Protein AF-A0ABD0MHQ6-F1 (afdb_monomer_lite)

Radius of gyration: 24.15 Å; chains: 1; bounding box: 60×39×74 Å

pLDDT: mean 78.8, std 11.36, range [31.27, 90.31]

Sequence (309 aa):
MSQVTADLHESSQATADLHDSSQATADLHDSSQATADLHEPSQVTADLHESIKPQLIFMSQVTADLHEPSQVTADLHDQVTADLYEPSQATADLHDSSQVTADLHEPSQVTADLHDSSQATADLHESSQATADLHDSSQVTADLHEPSQVTADLHDSSQVTADLHESIKSADLHDSGKVTADLHEPSQDTADLHDSSQVTADLHEPSQATADLHEPSQATADLHDSSQVTADLYEPSQATADLHDSSQVTADLYEPSQATADLHESSQATADLHEPSQVTADLHDSSQTTADLHDSSQVTADLHESSHS

Structure (mmCIF, N/CA/C/O backbone):
data_AF-A0ABD0MHQ6-F1
#
_entry.id   AF-A0ABD0MHQ6-F1
#
loop_
_atom_site.group_PDB
_atom_site.id
_atom_site.type_symbol
_atom_site.label_atom_id
_atom_site.label_alt_id
_atom_site.label_comp_id
_atom_site.label_asym_id
_atom_site.label_entity_id
_atom_site.label_seq_id
_atom_site.pdbx_PDB_ins_code
_atom_site.Cartn_x
_atom_site.Cartn_y
_atom_site.Cartn_z
_atom_site.occupancy
_atom_site.B_iso_or_equiv
_atom_site.auth_seq_id
_atom_site.auth_comp_id
_atom_site.auth_asym_id
_atom_site.auth_atom_id
_atom_site.pdbx_PDB_model_num
ATOM 1 N N . MET A 1 1 ? 10.934 7.411 -40.800 1.00 53.78 1 MET A N 1
ATOM 2 C CA . MET A 1 1 ? 11.249 6.407 -39.776 1.00 53.78 1 MET A CA 1
ATOM 3 C C . MET A 1 1 ? 12.685 5.992 -40.006 1.00 53.78 1 MET A C 1
ATOM 5 O O . MET A 1 1 ? 12.967 5.325 -40.996 1.00 53.78 1 MET A O 1
ATOM 9 N N . SER A 1 2 ? 13.589 6.556 -39.210 1.00 66.38 2 SER A N 1
ATOM 10 C CA . SER A 1 2 ? 14.965 6.080 -39.064 1.00 66.38 2 SER A CA 1
ATOM 11 C C . SER A 1 2 ? 14.936 4.930 -38.058 1.00 66.38 2 SER A C 1
ATOM 13 O O . SER A 1 2 ? 14.347 5.069 -36.987 1.00 66.38 2 SER A O 1
ATOM 15 N N . GLN A 1 3 ? 15.508 3.791 -38.432 1.00 69.56 3 GLN A N 1
ATOM 16 C CA . GLN A 1 3 ? 15.721 2.653 -37.544 1.00 69.56 3 GLN A CA 1
ATOM 17 C C . GLN A 1 3 ? 17.228 2.471 -37.419 1.00 69.56 3 GLN A C 1
ATOM 19 O O . GLN A 1 3 ? 17.923 2.483 -38.443 1.00 69.56 3 GLN A O 1
ATOM 24 N N . VAL A 1 4 ? 17.723 2.329 -36.194 1.00 66.69 4 VAL A N 1
ATOM 25 C CA . VAL A 1 4 ? 19.134 2.036 -35.941 1.00 66.69 4 VAL A CA 1
ATOM 26 C C . VAL A 1 4 ? 19.239 0.774 -35.099 1.00 66.69 4 VAL A C 1
ATOM 28 O O . VAL A 1 4 ? 18.489 0.582 -34.148 1.00 66.69 4 VAL A O 1
ATOM 31 N N . THR A 1 5 ? 20.159 -0.100 -35.493 1.00 66.56 5 THR A N 1
ATOM 32 C CA . THR A 1 5 ? 20.451 -1.351 -34.799 1.00 66.56 5 THR A CA 1
ATOM 33 C C . THR A 1 5 ? 21.938 -1.372 -34.485 1.00 66.56 5 THR A C 1
ATOM 35 O O . THR A 1 5 ? 22.754 -1.189 -35.394 1.00 66.56 5 THR A O 1
ATOM 38 N N . ALA A 1 6 ? 22.275 -1.566 -33.215 1.00 69.12 6 ALA A N 1
ATOM 39 C CA . ALA A 1 6 ? 23.625 -1.853 -32.759 1.00 69.12 6 ALA A CA 1
ATOM 40 C C . ALA A 1 6 ? 23.672 -3.316 -32.306 1.00 69.12 6 ALA A C 1
ATOM 42 O O . ALA A 1 6 ? 22.887 -3.714 -31.457 1.00 69.12 6 ALA A O 1
ATOM 43 N N . ASP A 1 7 ? 24.570 -4.087 -32.907 1.00 67.38 7 ASP A N 1
ATOM 44 C CA . ASP A 1 7 ? 24.872 -5.475 -32.551 1.00 67.38 7 ASP A CA 1
ATOM 45 C C . ASP A 1 7 ? 26.388 -5.515 -32.315 1.00 67.38 7 ASP A C 1
ATOM 47 O O . ASP A 1 7 ? 27.175 -5.314 -33.255 1.00 67.38 7 ASP A O 1
ATOM 51 N N . LEU A 1 8 ? 26.798 -5.602 -31.046 1.00 63.06 8 LEU A N 1
ATOM 52 C CA . LEU A 1 8 ? 28.208 -5.622 -30.650 1.00 63.06 8 LEU A CA 1
ATOM 53 C C . LEU A 1 8 ? 28.482 -6.862 -29.796 1.00 63.06 8 LEU A C 1
ATOM 55 O O . LEU A 1 8 ? 27.963 -7.007 -28.696 1.00 63.06 8 LEU A O 1
ATOM 59 N N . HIS A 1 9 ? 29.384 -7.704 -30.294 1.00 65.62 9 HIS A N 1
ATOM 60 C CA . HIS A 1 9 ? 29.780 -8.969 -29.680 1.00 65.62 9 HIS A CA 1
ATOM 61 C C . HIS A 1 9 ? 31.279 -8.938 -29.328 1.00 65.62 9 HIS A C 1
ATOM 63 O O . HIS A 1 9 ? 32.090 -8.491 -30.148 1.00 65.62 9 HIS A O 1
ATOM 69 N N . GLU A 1 10 ? 31.669 -9.433 -28.145 1.00 57.22 10 GLU A N 1
ATOM 70 C CA . GLU A 1 10 ? 33.075 -9.641 -27.726 1.00 57.22 10 GLU A CA 1
ATOM 71 C C . GLU A 1 10 ? 33.971 -8.371 -27.735 1.00 57.22 10 GLU A C 1
ATOM 73 O O . GLU A 1 10 ? 35.181 -8.434 -27.988 1.00 57.22 10 GLU A O 1
ATOM 78 N N . SER A 1 11 ? 33.422 -7.181 -27.468 1.00 56.97 11 SER A N 1
ATOM 79 C CA . SER A 1 11 ? 34.245 -5.967 -27.333 1.00 56.97 11 SER A CA 1
ATOM 80 C C . SER A 1 11 ? 34.670 -5.748 -25.884 1.00 56.97 11 SER A C 1
ATOM 82 O O . SER A 1 11 ? 33.839 -5.762 -24.989 1.00 56.97 11 SER A O 1
ATOM 84 N N . SER A 1 12 ? 35.938 -5.431 -25.610 1.00 52.25 12 SER A N 1
ATOM 85 C CA . SER A 1 12 ? 36.359 -5.063 -24.244 1.00 52.25 12 SER A CA 1
ATOM 86 C C . SER A 1 12 ? 35.715 -3.760 -23.743 1.00 52.25 12 SER A C 1
ATOM 88 O O . SER A 1 12 ? 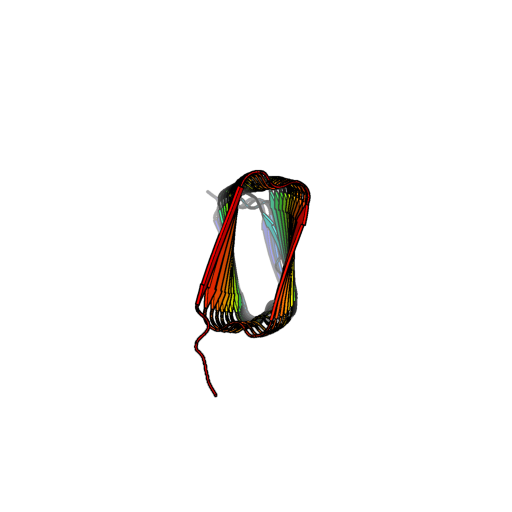35.610 -3.549 -22.538 1.00 52.25 12 SER A O 1
ATOM 90 N N . GLN A 1 13 ? 35.328 -2.875 -24.671 1.00 57.09 13 GLN A N 1
ATOM 91 C CA . GLN A 1 13 ? 34.574 -1.647 -24.412 1.00 57.09 13 GLN A CA 1
ATOM 92 C C . GLN A 1 13 ? 33.615 -1.390 -25.580 1.00 57.09 13 GLN A C 1
ATOM 94 O O . GLN A 1 13 ? 34.068 -1.238 -26.719 1.00 57.09 13 GLN A O 1
ATOM 99 N N . ALA A 1 14 ? 32.312 -1.357 -25.326 1.00 56.16 14 ALA A N 1
ATOM 100 C CA . ALA A 1 14 ? 31.294 -1.091 -26.341 1.00 56.16 14 ALA A CA 1
ATOM 101 C C . ALA A 1 14 ? 30.504 0.169 -25.974 1.00 56.16 14 ALA A C 1
ATOM 103 O O . ALA A 1 14 ? 29.912 0.250 -24.905 1.00 56.16 14 ALA A O 1
ATOM 104 N N . THR A 1 15 ? 30.486 1.158 -26.864 1.00 57.28 15 THR A N 1
ATOM 105 C CA . THR A 1 15 ? 29.626 2.336 -26.712 1.00 57.28 15 THR A CA 1
ATOM 106 C C . THR A 1 15 ? 28.659 2.371 -27.882 1.00 57.28 15 THR A C 1
ATOM 108 O O . THR A 1 15 ? 29.094 2.397 -29.037 1.00 57.28 15 THR A O 1
ATOM 111 N N . ALA A 1 16 ? 27.365 2.330 -27.581 1.00 62.66 16 ALA A N 1
ATOM 112 C CA . ALA A 1 16 ? 26.296 2.486 -28.555 1.00 62.66 16 ALA A CA 1
ATOM 113 C C . ALA A 1 16 ? 25.564 3.801 -28.263 1.00 62.66 16 ALA A C 1
ATOM 115 O O . ALA A 1 16 ? 24.734 3.853 -27.362 1.00 62.66 16 ALA A O 1
ATOM 116 N N . ASP A 1 17 ? 25.884 4.843 -29.033 1.00 63.59 17 ASP A N 1
ATOM 117 C CA . ASP A 1 17 ? 25.192 6.135 -28.970 1.00 63.59 17 ASP A CA 1
ATOM 118 C C . ASP A 1 17 ? 24.133 6.168 -30.080 1.00 63.59 17 ASP A C 1
ATOM 120 O O . ASP A 1 17 ? 24.464 6.329 -31.265 1.00 63.59 17 ASP A O 1
ATOM 124 N N . LEU A 1 18 ? 22.858 5.979 -29.729 1.00 63.62 18 LEU A N 1
ATOM 125 C CA . LEU A 1 18 ? 21.751 5.990 -30.693 1.00 63.62 18 LEU A CA 1
ATOM 126 C C . LEU A 1 18 ? 20.907 7.259 -30.512 1.00 63.62 18 LEU A C 1
ATOM 128 O O . LEU A 1 18 ? 19.885 7.255 -29.834 1.00 63.62 18 LEU A O 1
ATOM 132 N N . HIS A 1 19 ? 21.330 8.347 -31.159 1.00 64.12 19 HIS A N 1
ATOM 133 C CA . HIS A 1 19 ? 20.595 9.619 -31.188 1.00 64.12 19 HIS A CA 1
ATOM 134 C C . HIS A 1 19 ? 19.553 9.682 -32.327 1.00 64.12 19 HIS A C 1
ATOM 136 O O . HIS A 1 19 ? 19.751 9.107 -33.406 1.00 64.12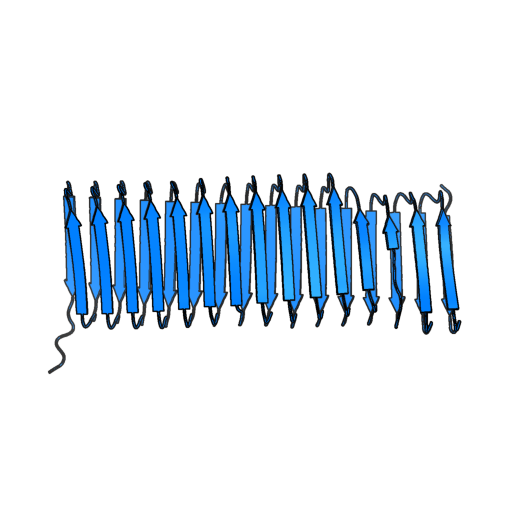 19 HIS A O 1
ATOM 142 N N . ASP A 1 20 ? 18.467 10.437 -32.113 1.00 60.81 20 ASP A N 1
ATOM 143 C CA . ASP A 1 20 ? 17.502 10.916 -33.126 1.00 60.81 20 ASP A CA 1
ATOM 144 C C . ASP A 1 20 ? 16.840 9.822 -34.001 1.00 60.81 20 ASP A C 1
ATOM 146 O O . ASP A 1 20 ? 16.458 10.039 -35.163 1.00 60.81 20 ASP A O 1
ATOM 150 N N . SER A 1 21 ? 16.716 8.605 -33.472 1.00 61.47 21 SER A N 1
ATOM 151 C CA . SER A 1 21 ? 16.189 7.453 -34.208 1.00 61.47 21 SER A CA 1
ATOM 152 C C . SER A 1 21 ? 14.778 7.118 -33.755 1.00 61.47 21 SER A C 1
ATOM 154 O O . SER A 1 21 ? 14.558 6.843 -32.590 1.00 61.47 21 SER A O 1
ATOM 156 N N . SER A 1 22 ? 13.805 7.075 -34.672 1.00 62.91 22 SER A N 1
ATOM 157 C CA . SER A 1 22 ? 12.418 6.747 -34.288 1.00 62.91 22 SER A CA 1
ATOM 158 C C . SER A 1 22 ? 12.272 5.356 -33.655 1.00 62.91 22 SER A C 1
ATOM 160 O O . SER A 1 22 ? 11.339 5.138 -32.892 1.00 62.91 22 SER A O 1
ATOM 162 N N . GLN A 1 23 ? 13.177 4.427 -33.979 1.00 67.12 23 GLN A N 1
ATOM 163 C CA . GLN A 1 23 ? 13.284 3.110 -33.352 1.00 67.12 23 GLN A CA 1
ATOM 164 C C . GLN A 1 23 ? 14.764 2.753 -33.186 1.00 67.12 23 GLN A C 1
ATOM 166 O O . GLN A 1 23 ? 15.537 2.895 -34.144 1.00 67.12 23 GLN A O 1
ATOM 171 N N . ALA A 1 24 ? 15.141 2.272 -32.004 1.00 66.75 24 ALA A N 1
ATOM 172 C CA . ALA A 1 24 ? 16.488 1.800 -31.704 1.00 66.75 24 ALA A CA 1
ATOM 173 C C . ALA A 1 24 ? 16.451 0.380 -31.114 1.00 66.75 24 ALA A C 1
ATOM 175 O O . ALA A 1 24 ? 15.636 0.075 -30.248 1.00 66.75 24 ALA A O 1
ATOM 176 N N . THR A 1 25 ? 17.332 -0.491 -31.603 1.00 65.62 25 THR A N 1
ATOM 177 C CA . THR A 1 25 ? 17.546 -1.832 -31.041 1.00 65.62 25 THR A CA 1
ATOM 178 C C . THR A 1 25 ? 19.020 -1.988 -30.707 1.00 65.62 25 THR A C 1
ATOM 180 O O . THR A 1 25 ? 19.864 -1.751 -31.577 1.00 65.62 25 THR A O 1
ATOM 183 N N . ALA A 1 26 ? 19.325 -2.360 -29.469 1.00 69.31 26 ALA A N 1
ATOM 184 C CA . ALA A 1 26 ? 20.685 -2.624 -29.017 1.00 69.31 26 ALA A CA 1
ATOM 185 C C . ALA A 1 26 ? 20.773 -4.057 -28.486 1.00 69.31 26 ALA A C 1
ATOM 187 O O . ALA A 1 26 ? 20.015 -4.424 -27.596 1.00 69.31 26 ALA A O 1
ATOM 188 N N . ASP A 1 27 ? 21.687 -4.830 -29.058 1.00 68.31 27 ASP A N 1
ATOM 189 C CA . ASP A 1 27 ? 22.042 -6.182 -28.634 1.00 68.31 27 ASP A CA 1
ATOM 190 C C . ASP A 1 27 ? 23.545 -6.164 -28.305 1.00 68.31 27 ASP A C 1
ATOM 192 O O . ASP A 1 27 ? 24.383 -5.928 -29.190 1.00 68.31 27 ASP A O 1
ATOM 196 N N . LEU A 1 28 ? 23.881 -6.251 -27.013 1.00 64.25 28 LEU A N 1
ATOM 197 C CA . LEU A 1 28 ? 25.259 -6.175 -26.514 1.00 64.25 28 LEU A CA 1
ATOM 198 C C . LEU A 1 28 ? 25.572 -7.410 -25.659 1.00 64.25 28 LEU A C 1
ATOM 200 O O . LEU A 1 28 ? 25.076 -7.532 -24.541 1.00 64.25 28 LEU A O 1
ATOM 204 N N . HIS A 1 29 ? 26.475 -8.264 -26.149 1.00 64.06 29 HIS A N 1
ATOM 205 C CA . HIS A 1 29 ? 26.924 -9.477 -25.456 1.00 64.06 29 HIS A CA 1
ATOM 206 C C . HIS A 1 29 ? 28.439 -9.465 -25.172 1.00 64.06 29 HIS A C 1
ATOM 208 O O . HIS A 1 29 ? 29.247 -9.022 -26.000 1.00 64.06 29 HIS A O 1
ATOM 214 N N . ASP A 1 30 ? 28.829 -10.016 -24.016 1.00 56.78 30 ASP A N 1
ATOM 215 C CA . ASP A 1 30 ? 30.215 -10.287 -23.596 1.00 56.78 30 ASP A CA 1
ATOM 216 C C . ASP A 1 30 ? 31.134 -9.045 -23.593 1.00 56.78 30 ASP A C 1
ATOM 218 O O . ASP A 1 30 ? 32.269 -9.078 -24.095 1.00 56.78 30 ASP A O 1
ATOM 222 N N . SER A 1 31 ? 30.660 -7.913 -23.054 1.00 55.97 31 SER A N 1
ATOM 223 C CA . SER A 1 31 ? 31.427 -6.663 -23.028 1.00 55.97 31 SER A CA 1
ATOM 224 C C . SER A 1 31 ? 31.750 -6.194 -21.610 1.00 55.97 31 SER A C 1
ATOM 226 O O . SER A 1 31 ? 30.898 -5.705 -20.886 1.00 55.97 31 SER A O 1
ATOM 228 N N . SER A 1 32 ? 33.033 -6.250 -21.225 1.00 46.97 32 SER A N 1
ATOM 229 C CA . SER A 1 32 ? 33.463 -5.964 -19.843 1.00 46.97 32 SER A CA 1
ATOM 230 C C . SER A 1 32 ? 33.160 -4.547 -19.332 1.00 46.97 32 SER A C 1
ATOM 232 O O . SER A 1 32 ? 33.214 -4.322 -18.125 1.00 46.97 32 SER A O 1
ATOM 234 N N . GLN A 1 33 ? 32.910 -3.591 -20.237 1.00 51.91 33 GLN A N 1
ATOM 235 C CA . GLN A 1 33 ? 32.368 -2.261 -19.949 1.00 51.91 33 GLN A CA 1
ATOM 236 C C . GLN A 1 33 ? 31.613 -1.750 -21.176 1.00 51.91 33 GLN A C 1
ATOM 238 O O . GLN A 1 33 ? 32.241 -1.245 -22.113 1.00 51.91 33 GLN A O 1
ATOM 243 N N . ALA A 1 34 ? 30.286 -1.848 -21.167 1.00 50.91 34 ALA A N 1
ATOM 244 C CA . ALA A 1 34 ? 29.463 -1.232 -22.197 1.00 50.91 34 ALA A CA 1
ATOM 245 C C . ALA A 1 34 ? 28.585 -0.100 -21.653 1.00 50.91 34 ALA A C 1
ATOM 247 O O . ALA A 1 34 ? 28.053 -0.175 -20.544 1.00 50.91 34 ALA A O 1
ATOM 248 N N . THR A 1 35 ? 28.459 0.963 -22.444 1.00 53.25 35 THR A N 1
ATOM 249 C CA . THR A 1 35 ? 27.554 2.090 -22.200 1.00 53.25 35 THR A CA 1
ATOM 250 C C . THR A 1 35 ? 26.658 2.241 -23.421 1.00 53.25 35 THR A C 1
ATOM 252 O O . THR A 1 35 ? 27.153 2.470 -24.527 1.00 53.25 35 THR A O 1
ATOM 255 N N . ALA A 1 36 ? 25.353 2.103 -23.234 1.00 58.12 36 ALA A N 1
ATOM 256 C CA . ALA A 1 36 ? 24.374 2.493 -24.238 1.00 58.12 36 ALA A CA 1
ATOM 257 C C . ALA A 1 36 ? 23.795 3.841 -23.802 1.00 58.12 36 ALA A C 1
ATOM 259 O O . ALA A 1 36 ? 23.241 3.919 -22.706 1.00 58.12 36 ALA A O 1
ATOM 260 N N . ASP A 1 37 ? 23.988 4.873 -24.625 1.00 58.44 37 ASP A N 1
ATOM 261 C CA . ASP A 1 37 ? 23.348 6.181 -24.466 1.00 58.44 37 ASP A CA 1
ATOM 262 C C . ASP A 1 37 ? 22.276 6.299 -25.554 1.00 58.44 37 ASP A C 1
ATOM 264 O O . ASP A 1 37 ? 22.554 6.340 -26.762 1.00 58.44 37 ASP A O 1
ATOM 268 N N . LEU A 1 38 ? 21.024 6.238 -25.116 1.00 58.94 38 LEU A N 1
ATOM 269 C CA . LEU A 1 38 ? 19.853 6.246 -25.978 1.00 58.94 38 LEU A CA 1
ATOM 270 C C . LEU A 1 38 ? 19.061 7.516 -25.673 1.00 58.94 38 LEU A C 1
ATOM 272 O O . LEU A 1 38 ? 18.425 7.606 -24.628 1.00 58.94 38 LEU A O 1
ATOM 276 N N . HIS A 1 39 ? 19.101 8.486 -26.592 1.00 57.59 39 HIS A N 1
ATOM 277 C CA . HIS A 1 39 ? 18.523 9.819 -26.390 1.00 57.59 39 HIS A CA 1
ATOM 278 C C . HIS A 1 39 ? 17.464 10.141 -27.456 1.00 57.59 39 HIS A C 1
ATOM 280 O O . HIS A 1 39 ? 17.765 10.169 -28.656 1.00 57.59 39 HIS A O 1
ATOM 286 N N . GLU A 1 40 ? 16.230 10.405 -27.010 1.00 56.47 40 GLU A N 1
ATOM 287 C CA . GLU A 1 40 ? 15.033 10.699 -27.825 1.00 56.47 40 GLU A CA 1
ATOM 288 C C . GLU A 1 40 ? 14.542 9.630 -28.849 1.00 56.47 40 GLU A C 1
ATOM 290 O O . GLU A 1 40 ? 13.898 9.991 -29.845 1.00 56.47 40 GLU A O 1
ATOM 295 N N . PRO A 1 41 ? 14.756 8.307 -28.687 1.00 57.12 41 PRO A N 1
ATOM 296 C CA . PRO A 1 41 ? 14.032 7.340 -29.503 1.00 57.12 41 PRO A CA 1
ATOM 297 C C . PRO A 1 41 ? 12.566 7.201 -29.074 1.00 57.12 41 PRO A C 1
ATOM 299 O O . PRO A 1 41 ? 12.232 7.177 -27.891 1.00 57.12 41 PRO A O 1
ATOM 302 N N . SER A 1 42 ? 11.668 7.057 -30.054 1.00 56.81 42 SER A N 1
ATOM 303 C CA . SER A 1 42 ? 10.238 6.842 -29.776 1.00 56.81 42 SER A CA 1
ATOM 304 C C . SER A 1 42 ? 9.941 5.431 -29.251 1.00 56.81 42 SER A C 1
ATOM 306 O O . SER A 1 42 ? 8.932 5.225 -28.589 1.00 56.81 42 SER A O 1
ATOM 308 N N . GLN A 1 43 ? 10.789 4.451 -29.586 1.00 59.19 43 GLN A N 1
ATOM 309 C CA . GLN A 1 43 ? 10.714 3.069 -29.104 1.00 59.19 43 GLN A CA 1
ATOM 310 C C . GLN A 1 43 ? 12.117 2.468 -29.008 1.00 59.19 43 GLN A C 1
ATOM 312 O O . GLN A 1 43 ? 12.890 2.567 -29.973 1.00 59.19 43 GLN A O 1
ATOM 317 N N . VAL A 1 44 ? 12.414 1.791 -27.898 1.00 65.19 44 VAL A N 1
ATOM 318 C CA . VAL A 1 44 ? 13.642 1.006 -27.728 1.00 65.19 44 VAL A CA 1
ATOM 319 C C . VAL A 1 44 ? 13.370 -0.401 -27.244 1.00 65.19 44 VAL A C 1
ATOM 321 O O . VAL A 1 44 ? 12.577 -0.619 -26.334 1.00 65.19 44 VAL A O 1
ATOM 324 N N . THR A 1 45 ? 14.114 -1.332 -27.835 1.00 58.50 45 THR A N 1
ATOM 325 C CA . THR A 1 45 ? 14.305 -2.680 -27.305 1.00 58.50 45 THR A CA 1
ATOM 326 C C . THR A 1 45 ? 15.794 -2.904 -27.067 1.00 58.50 45 THR A C 1
ATOM 328 O O . THR A 1 45 ? 16.588 -2.732 -27.999 1.00 58.50 45 THR A O 1
ATOM 331 N N . ALA A 1 46 ? 16.173 -3.247 -25.841 1.00 66.38 46 ALA A N 1
ATOM 332 C CA . ALA A 1 46 ? 17.554 -3.537 -25.473 1.00 66.38 46 ALA A CA 1
ATOM 333 C C . ALA A 1 46 ? 17.653 -4.932 -24.843 1.00 66.38 46 ALA A C 1
ATOM 335 O O . ALA A 1 46 ? 16.895 -5.230 -23.928 1.00 66.38 46 ALA A O 1
ATOM 336 N N . ASP A 1 47 ? 18.576 -5.748 -25.343 1.00 63.53 47 ASP A N 1
ATOM 337 C CA . ASP A 1 47 ? 18.976 -7.035 -24.760 1.00 63.53 47 ASP A CA 1
ATOM 338 C C . ASP A 1 47 ? 20.474 -6.921 -24.444 1.00 63.53 47 ASP A C 1
ATOM 340 O O . ASP A 1 47 ? 21.298 -6.765 -25.354 1.00 63.53 47 ASP A O 1
ATOM 344 N N . LEU A 1 48 ? 20.821 -6.809 -23.158 1.00 64.81 48 LEU A N 1
ATOM 345 C CA . LEU A 1 48 ? 22.174 -6.450 -22.715 1.00 64.81 48 LEU A CA 1
ATOM 346 C C . LEU A 1 48 ? 22.683 -7.460 -21.677 1.00 64.81 48 LEU A C 1
ATOM 348 O O . LEU A 1 48 ? 22.070 -7.650 -20.628 1.00 64.81 48 LEU A O 1
ATOM 352 N N . HIS A 1 49 ? 23.859 -8.038 -21.929 1.00 63.25 49 HIS A N 1
ATOM 353 C CA . HIS A 1 49 ? 24.442 -9.097 -21.102 1.00 63.25 49 HIS A CA 1
ATOM 354 C C . HIS A 1 49 ? 25.815 -8.697 -20.526 1.00 63.25 49 HIS A C 1
ATOM 356 O O . HIS A 1 49 ? 26.712 -8.302 -21.272 1.00 63.25 49 HIS A O 1
ATOM 362 N N . GLU A 1 50 ? 25.978 -8.880 -19.209 1.00 60.78 50 GLU A N 1
ATOM 363 C CA . GLU A 1 50 ? 27.217 -8.799 -18.411 1.00 60.78 50 GLU A CA 1
ATOM 364 C C . GLU A 1 50 ? 27.901 -7.409 -18.319 1.00 60.78 50 GLU A C 1
ATOM 366 O O . GLU A 1 50 ? 28.438 -6.873 -19.285 1.00 60.78 50 GLU A O 1
ATOM 371 N N . SER A 1 51 ? 27.992 -6.839 -17.102 1.00 54.75 51 SER A N 1
ATOM 372 C CA . SER A 1 51 ? 28.820 -5.650 -16.764 1.00 54.75 51 SER A CA 1
ATOM 373 C C . SER A 1 51 ? 28.541 -4.366 -17.571 1.00 54.75 51 SER A C 1
ATOM 375 O O . SER A 1 51 ? 29.425 -3.527 -17.795 1.00 54.75 51 SER A O 1
ATOM 377 N N . ILE A 1 52 ? 27.281 -4.160 -17.953 1.00 61.44 52 ILE A N 1
ATOM 378 C CA . ILE A 1 52 ? 26.824 -2.981 -18.702 1.00 61.44 52 ILE A CA 1
ATOM 379 C C . ILE A 1 52 ? 26.282 -1.915 -17.734 1.00 61.44 52 ILE A C 1
ATOM 381 O O . ILE A 1 52 ? 25.807 -2.225 -16.636 1.00 61.44 52 ILE A O 1
ATOM 385 N N . LYS A 1 53 ? 26.422 -0.638 -18.114 1.00 64.50 53 LYS A N 1
ATOM 386 C CA . LYS A 1 53 ? 25.804 0.517 -17.443 1.00 64.50 53 LYS A CA 1
ATOM 387 C C . LYS A 1 53 ? 24.880 1.254 -18.412 1.00 64.50 53 LYS A C 1
ATOM 389 O O . LYS A 1 53 ? 25.315 2.251 -18.999 1.00 64.50 53 LYS A O 1
ATOM 394 N N . PRO A 1 54 ? 23.665 0.745 -18.670 1.00 62.78 54 PRO A N 1
ATOM 395 C CA . PRO A 1 54 ? 22.739 1.438 -19.553 1.00 62.78 54 PRO A CA 1
ATOM 396 C C . PRO A 1 54 ? 22.280 2.763 -18.927 1.00 62.78 54 PRO A C 1
ATOM 398 O O . PRO A 1 54 ? 21.960 2.817 -17.737 1.00 62.78 54 PRO A O 1
ATOM 401 N N . GLN A 1 55 ? 22.258 3.820 -19.745 1.00 63.06 55 GLN A N 1
ATOM 402 C CA . GLN A 1 55 ? 21.580 5.078 -19.438 1.00 63.06 55 GLN A CA 1
ATOM 403 C C . GLN A 1 55 ? 20.480 5.301 -20.474 1.00 63.06 55 GLN A C 1
ATOM 405 O O . GLN A 1 55 ? 20.740 5.425 -21.671 1.00 63.06 55 GLN A O 1
ATOM 410 N N . LEU A 1 56 ? 19.241 5.303 -19.996 1.00 66.44 56 LEU A N 1
ATOM 411 C CA . LEU A 1 56 ? 18.034 5.386 -20.811 1.00 66.44 56 LEU A CA 1
ATOM 412 C C . LEU A 1 56 ? 17.371 6.734 -20.516 1.00 66.44 56 LEU A C 1
ATOM 414 O O . LEU A 1 56 ? 16.874 6.901 -19.411 1.00 66.44 56 LEU A O 1
ATOM 418 N N . ILE A 1 57 ? 17.435 7.709 -21.433 1.00 59.72 57 ILE A N 1
ATOM 419 C CA . ILE A 1 57 ? 17.049 9.106 -21.145 1.00 59.72 57 ILE A CA 1
ATOM 420 C C . ILE A 1 57 ? 16.042 9.627 -22.186 1.00 59.72 57 ILE A C 1
ATOM 422 O O . ILE A 1 57 ? 16.268 9.513 -23.395 1.00 59.72 57 ILE A O 1
ATOM 426 N N . PHE A 1 58 ? 14.955 10.261 -21.727 1.00 55.59 58 PHE A N 1
ATOM 427 C CA . PHE A 1 58 ? 13.922 10.902 -22.561 1.00 55.59 58 PHE A CA 1
ATOM 428 C C . PHE A 1 58 ? 13.308 9.958 -23.605 1.00 55.59 58 PHE A C 1
ATOM 430 O O . PHE A 1 58 ? 13.230 10.264 -24.800 1.00 55.59 58 PHE A O 1
ATOM 437 N N . MET A 1 59 ? 12.882 8.780 -23.159 1.00 62.84 59 MET A N 1
ATOM 438 C CA . MET A 1 59 ? 12.316 7.743 -24.022 1.00 62.84 59 MET A CA 1
ATOM 439 C C . MET A 1 59 ? 10.820 7.622 -23.751 1.00 62.84 59 MET A C 1
ATOM 441 O O . MET A 1 59 ? 10.407 7.727 -22.605 1.00 62.84 59 MET A O 1
ATOM 445 N N . SER A 1 60 ? 10.020 7.410 -24.800 1.00 62.25 60 SER A N 1
ATOM 446 C CA . SER A 1 60 ? 8.554 7.262 -24.675 1.00 62.25 60 SER A CA 1
ATOM 447 C C . SER A 1 60 ? 8.108 5.805 -24.538 1.00 62.25 60 SER A C 1
ATOM 449 O O . SER A 1 60 ? 7.063 5.517 -23.970 1.00 62.25 60 SER A O 1
ATOM 451 N N . GLN A 1 61 ? 8.866 4.855 -25.087 1.00 66.88 61 GLN A N 1
ATOM 452 C CA . GLN A 1 61 ? 8.585 3.429 -24.918 1.00 66.88 61 GLN A CA 1
ATOM 453 C C . GLN A 1 61 ? 9.888 2.648 -24.795 1.00 66.88 61 GLN A C 1
ATOM 455 O O . GLN A 1 61 ? 10.708 2.667 -25.721 1.00 66.88 61 GLN A O 1
ATOM 460 N N . VAL A 1 62 ? 10.065 1.943 -23.679 1.00 71.38 62 VAL A N 1
ATOM 461 C CA . VAL A 1 62 ? 11.252 1.123 -23.406 1.00 71.38 62 VAL A CA 1
ATOM 462 C C . VAL A 1 62 ? 10.849 -0.296 -23.049 1.00 71.38 62 VAL A C 1
ATOM 464 O O . VAL A 1 62 ? 10.012 -0.511 -22.179 1.00 71.38 62 VAL A O 1
ATOM 467 N N . THR A 1 63 ? 11.486 -1.260 -23.709 1.00 72.00 63 THR A N 1
ATOM 468 C CA . THR A 1 63 ? 11.521 -2.660 -23.287 1.00 72.00 63 THR A CA 1
ATOM 469 C C . THR A 1 63 ? 12.978 -3.080 -23.138 1.00 72.00 63 THR A C 1
ATOM 471 O O . THR A 1 63 ? 13.738 -2.984 -24.105 1.00 72.00 63 THR A O 1
ATOM 474 N N . ALA A 1 64 ? 13.381 -3.510 -21.949 1.00 74.56 64 ALA A N 1
ATOM 475 C CA . ALA A 1 64 ? 14.751 -3.931 -21.676 1.00 74.56 64 ALA A CA 1
ATOM 476 C C . ALA A 1 64 ? 14.777 -5.304 -20.999 1.00 74.56 64 ALA A C 1
ATOM 478 O O . ALA A 1 64 ? 14.020 -5.520 -20.063 1.00 74.56 64 ALA A O 1
ATOM 479 N N . ASP A 1 65 ? 15.655 -6.186 -21.467 1.00 73.50 65 ASP A N 1
ATOM 480 C CA . ASP A 1 65 ? 16.022 -7.446 -20.811 1.00 73.50 65 ASP A CA 1
ATOM 481 C C . ASP A 1 65 ? 17.527 -7.374 -20.511 1.00 73.50 65 ASP A C 1
ATOM 483 O O . ASP A 1 65 ? 18.343 -7.177 -21.420 1.00 73.50 65 ASP A O 1
ATOM 487 N N . LEU A 1 66 ? 17.889 -7.374 -19.226 1.00 73.50 66 LEU A N 1
ATOM 488 C CA . LEU A 1 66 ? 19.246 -7.084 -18.763 1.00 73.50 66 LEU A CA 1
ATOM 489 C C . LEU A 1 66 ? 19.746 -8.180 -17.817 1.00 73.50 66 LEU A C 1
ATOM 491 O O . LEU A 1 66 ? 19.220 -8.341 -16.718 1.00 73.50 66 LEU A O 1
ATOM 495 N N . HIS A 1 67 ? 20.840 -8.852 -18.180 1.00 74.25 67 HIS A N 1
ATOM 496 C CA . HIS A 1 67 ? 21.456 -9.892 -17.349 1.00 74.25 67 HIS A CA 1
ATOM 497 C C . HIS A 1 67 ? 22.771 -9.409 -16.716 1.00 74.25 67 HIS A C 1
ATOM 499 O O . HIS A 1 67 ? 23.718 -9.036 -17.416 1.00 74.25 67 HIS A O 1
ATOM 505 N N . GLU A 1 68 ? 22.841 -9.439 -15.385 1.00 75.62 68 GLU A N 1
ATOM 506 C CA . GLU A 1 68 ? 23.947 -8.966 -14.539 1.00 75.62 68 GLU A CA 1
ATOM 507 C C . GLU A 1 68 ? 24.430 -7.526 -14.854 1.00 75.62 68 GLU A C 1
ATOM 509 O O . GLU A 1 68 ? 25.640 -7.281 -15.027 1.00 75.62 68 GLU A O 1
ATOM 514 N N . PRO A 1 69 ? 23.538 -6.517 -14.968 1.00 73.12 69 PRO A N 1
ATOM 515 C CA . PRO A 1 69 ? 23.983 -5.147 -15.159 1.00 73.12 69 PRO A CA 1
ATOM 516 C C . PRO A 1 69 ? 24.583 -4.597 -13.857 1.00 73.12 69 PRO A C 1
ATOM 518 O O . PRO A 1 69 ? 24.056 -4.751 -12.755 1.00 73.12 69 PRO A O 1
ATOM 521 N N . SER A 1 70 ? 25.699 -3.879 -13.979 1.00 71.88 70 SER A N 1
ATOM 522 C CA . SER A 1 70 ? 26.349 -3.310 -12.792 1.00 71.88 70 SER A CA 1
ATOM 523 C C . SER A 1 70 ? 25.550 -2.151 -12.193 1.00 71.88 70 SER A C 1
ATOM 525 O O . SER A 1 70 ? 25.501 -2.001 -10.978 1.00 71.88 70 SER A O 1
ATOM 527 N N . GLN A 1 71 ? 24.956 -1.304 -13.038 1.00 75.31 71 GLN A N 1
ATOM 528 C CA . GLN A 1 71 ? 24.103 -0.182 -12.643 1.00 75.31 71 GLN A CA 1
ATOM 529 C C . GLN A 1 71 ? 23.146 0.132 -13.789 1.00 75.31 71 GLN A C 1
ATOM 531 O O . GLN A 1 71 ? 23.613 0.359 -14.904 1.00 75.31 71 GLN A O 1
ATOM 536 N N . VAL A 1 72 ? 21.848 0.201 -13.516 1.00 75.75 72 VAL A N 1
ATOM 537 C CA . VAL A 1 72 ? 20.825 0.645 -14.470 1.00 75.75 72 VAL A CA 1
ATOM 538 C C . VAL A 1 72 ? 20.272 1.979 -13.990 1.00 75.75 72 VAL A C 1
ATOM 540 O O . VAL A 1 72 ? 19.882 2.103 -12.831 1.00 75.75 72 VAL A O 1
ATOM 543 N N . THR A 1 73 ? 20.268 2.986 -14.863 1.00 72.62 73 THR A N 1
ATOM 544 C CA . THR A 1 73 ? 19.620 4.273 -14.586 1.00 72.62 73 THR A CA 1
ATOM 545 C C . THR A 1 73 ? 18.735 4.650 -15.756 1.00 72.62 73 THR A C 1
ATOM 547 O O . THR A 1 73 ? 19.198 4.682 -16.901 1.00 72.62 73 THR A O 1
ATOM 550 N N . ALA A 1 74 ? 17.476 4.944 -15.459 1.00 72.00 74 ALA A N 1
ATOM 551 C CA . ALA A 1 74 ? 16.504 5.313 -16.464 1.00 72.00 74 ALA A CA 1
ATOM 552 C C . ALA A 1 74 ? 15.720 6.566 -16.055 1.00 72.00 74 ALA A C 1
ATOM 554 O O . ALA A 1 74 ? 15.273 6.658 -14.919 1.00 72.00 74 ALA A O 1
ATOM 555 N N . ASP A 1 75 ? 15.592 7.497 -16.997 1.00 71.44 75 ASP A N 1
ATOM 556 C CA . ASP A 1 75 ? 14.760 8.703 -16.959 1.00 71.44 75 ASP A CA 1
ATOM 557 C C . ASP A 1 75 ? 13.787 8.612 -18.144 1.00 71.44 75 ASP A C 1
ATOM 559 O O . ASP A 1 75 ? 14.184 8.716 -19.318 1.00 71.44 75 ASP A O 1
ATOM 563 N N . LEU A 1 76 ? 12.535 8.269 -17.842 1.00 68.38 76 LEU A N 1
ATOM 564 C CA . LEU A 1 76 ? 11.582 7.737 -18.815 1.00 68.38 76 LEU A CA 1
ATOM 565 C C . LEU A 1 76 ? 10.234 8.466 -18.769 1.00 68.38 76 LEU A C 1
ATOM 567 O O . LEU A 1 76 ? 9.769 8.912 -17.723 1.00 68.38 76 LEU A O 1
ATOM 571 N N . HIS A 1 77 ? 9.581 8.524 -19.931 1.00 69.25 77 HIS A N 1
ATOM 572 C CA . HIS A 1 77 ? 8.227 9.041 -20.105 1.00 69.25 77 HIS A CA 1
ATOM 573 C C . HIS A 1 77 ? 7.326 7.970 -20.744 1.00 69.25 77 HIS A C 1
ATOM 575 O O . HIS A 1 77 ? 7.799 7.087 -21.459 1.00 69.25 77 HIS A O 1
ATOM 581 N N . ASP A 1 78 ? 6.010 8.081 -20.548 1.00 76.31 78 ASP A N 1
ATOM 582 C CA . ASP A 1 78 ? 4.967 7.257 -21.180 1.00 76.31 78 ASP A CA 1
ATOM 583 C C . ASP A 1 78 ? 4.929 5.751 -20.805 1.00 76.31 78 ASP A C 1
ATOM 585 O O . ASP A 1 78 ? 4.003 5.351 -20.094 1.00 76.31 78 ASP A O 1
ATOM 589 N N . GLN A 1 79 ? 5.788 4.871 -21.347 1.00 76.50 79 GLN A N 1
ATOM 590 C CA . GLN A 1 79 ? 5.683 3.409 -21.131 1.00 76.50 79 GLN A CA 1
ATOM 591 C C . GLN A 1 79 ? 7.018 2.688 -20.949 1.00 76.50 79 GLN A C 1
ATOM 593 O O . GLN A 1 79 ? 7.923 2.799 -21.779 1.00 76.50 79 GLN A O 1
ATOM 598 N N . VAL A 1 80 ? 7.100 1.851 -19.914 1.00 78.56 80 VAL A N 1
ATOM 599 C CA . VAL A 1 80 ? 8.329 1.139 -19.549 1.00 78.56 80 VAL A CA 1
ATOM 600 C C . VAL A 1 80 ? 8.030 -0.300 -19.152 1.00 78.56 80 VAL A C 1
ATOM 602 O O . VAL A 1 80 ? 7.139 -0.563 -18.349 1.00 78.56 80 VAL A O 1
ATOM 605 N N . THR A 1 81 ? 8.805 -1.229 -19.703 1.00 80.88 81 THR A N 1
ATOM 606 C CA . THR A 1 81 ? 8.873 -2.626 -19.273 1.00 80.88 81 THR A CA 1
ATOM 607 C C . THR A 1 81 ? 10.338 -3.020 -19.150 1.00 80.88 81 THR A C 1
ATOM 609 O O . THR A 1 81 ? 11.099 -2.836 -20.102 1.00 80.88 81 THR A O 1
ATOM 612 N N . ALA A 1 82 ? 10.752 -3.524 -17.996 1.00 81.88 82 ALA A N 1
ATOM 613 C CA . ALA A 1 82 ? 12.136 -3.916 -17.782 1.00 81.88 82 ALA A CA 1
ATOM 614 C C . ALA A 1 82 ? 12.228 -5.209 -16.971 1.00 81.88 82 ALA A C 1
ATOM 616 O O . ALA A 1 82 ? 11.694 -5.265 -15.869 1.00 81.88 82 ALA A O 1
ATOM 617 N N . ASP A 1 83 ? 12.962 -6.182 -17.502 1.00 81.44 83 ASP A N 1
ATOM 618 C CA . ASP A 1 83 ? 13.281 -7.441 -16.838 1.00 81.44 83 ASP A CA 1
ATOM 619 C C . ASP A 1 83 ? 14.791 -7.427 -16.534 1.00 81.44 83 ASP A C 1
ATOM 621 O O . ASP A 1 83 ? 15.619 -7.267 -17.437 1.00 81.44 83 ASP A O 1
ATOM 625 N N . LEU A 1 84 ? 15.171 -7.480 -15.254 1.00 81.38 84 LEU A N 1
ATOM 626 C CA . LEU A 1 84 ? 16.567 -7.405 -14.812 1.00 81.38 84 LEU A CA 1
ATOM 627 C C . LEU A 1 84 ? 16.927 -8.616 -13.948 1.00 81.38 84 LEU A C 1
ATOM 629 O O . LEU A 1 84 ? 16.323 -8.851 -12.905 1.00 81.38 84 LEU A O 1
ATOM 633 N N . TYR A 1 85 ? 17.997 -9.313 -14.316 1.00 82.00 85 TYR A N 1
ATOM 634 C CA . TYR A 1 85 ? 18.542 -10.433 -13.552 1.00 82.00 85 TYR A CA 1
ATOM 635 C C . TYR A 1 85 ? 19.874 -10.047 -12.889 1.00 82.00 85 TYR A C 1
ATOM 637 O O . TYR A 1 85 ? 20.785 -9.566 -13.561 1.00 82.00 85 TYR A O 1
ATOM 645 N N . GLU A 1 86 ? 19.982 -10.227 -11.572 1.00 83.06 86 GLU A N 1
ATOM 646 C CA . GLU A 1 86 ? 21.143 -9.909 -10.722 1.00 83.06 86 GLU A CA 1
ATOM 647 C C . GLU A 1 86 ? 21.726 -8.479 -10.900 1.00 83.06 86 GLU A C 1
ATOM 649 O O . GLU A 1 86 ? 22.951 -8.302 -10.993 1.00 83.06 86 GLU A O 1
ATOM 654 N N . PRO A 1 87 ? 20.916 -7.398 -10.960 1.00 80.69 87 PRO A N 1
ATOM 655 C CA . PRO A 1 87 ? 21.473 -6.057 -11.063 1.00 80.69 87 PRO A CA 1
ATOM 656 C C . PRO A 1 87 ? 22.099 -5.633 -9.723 1.00 80.69 87 PRO A C 1
ATOM 658 O O . PRO A 1 87 ? 21.491 -5.739 -8.655 1.00 80.69 87 PRO A O 1
ATOM 661 N N . SER A 1 88 ? 23.306 -5.057 -9.741 1.00 81.31 88 SER A N 1
ATOM 662 C CA . SER A 1 88 ? 23.863 -4.536 -8.478 1.00 81.31 88 SER A CA 1
ATOM 663 C C . SER A 1 88 ? 23.104 -3.293 -7.998 1.00 81.31 88 SER A C 1
ATOM 665 O O . SER A 1 88 ? 22.927 -3.109 -6.798 1.00 81.31 88 SER A O 1
ATOM 667 N N . GLN A 1 89 ? 22.662 -2.428 -8.915 1.00 81.94 89 GLN A N 1
ATOM 668 C CA . GLN A 1 89 ? 21.803 -1.278 -8.611 1.00 81.94 89 GLN A CA 1
ATOM 669 C C . GLN A 1 89 ? 20.852 -0.994 -9.776 1.00 81.94 89 GLN A C 1
ATOM 671 O O . GLN A 1 89 ? 21.301 -0.911 -10.922 1.00 81.94 89 GLN A O 1
ATOM 676 N N . ALA A 1 90 ? 19.575 -0.773 -9.474 1.00 84.31 90 ALA A N 1
ATOM 677 C CA . ALA A 1 90 ? 18.571 -0.309 -10.425 1.00 84.31 90 ALA A CA 1
ATOM 678 C C . ALA A 1 90 ? 17.916 0.977 -9.903 1.00 84.31 90 ALA A C 1
ATOM 680 O O . ALA A 1 90 ? 17.392 1.007 -8.790 1.00 84.31 90 ALA A O 1
ATOM 681 N N . THR A 1 91 ? 17.975 2.047 -10.694 1.00 83.12 91 THR A N 1
ATOM 682 C CA . THR A 1 91 ? 17.328 3.325 -10.384 1.00 83.12 91 THR A CA 1
ATOM 683 C C . THR A 1 91 ? 16.466 3.769 -11.552 1.00 83.12 91 THR A C 1
ATOM 685 O O . THR A 1 91 ? 16.950 3.821 -12.686 1.00 83.12 91 THR A O 1
ATOM 688 N N . ALA A 1 92 ? 15.216 4.114 -11.273 1.00 81.94 92 ALA A N 1
ATOM 689 C CA . ALA A 1 92 ? 14.301 4.643 -12.269 1.00 81.94 92 ALA A CA 1
ATOM 690 C C . ALA A 1 92 ? 13.633 5.921 -11.756 1.00 81.94 92 ALA A C 1
ATOM 692 O O . ALA A 1 92 ? 13.166 5.958 -10.621 1.00 81.94 92 ALA A O 1
ATOM 693 N N . ASP A 1 93 ? 13.621 6.942 -12.602 1.00 81.19 93 ASP A N 1
ATOM 694 C CA . ASP A 1 93 ? 12.913 8.206 -12.420 1.00 81.19 93 ASP A CA 1
ATOM 695 C C . ASP A 1 93 ? 11.916 8.324 -13.582 1.00 81.19 93 ASP A C 1
ATOM 697 O O . ASP A 1 93 ? 12.302 8.247 -14.756 1.00 81.19 93 ASP A O 1
ATOM 701 N N . LEU A 1 94 ? 10.621 8.361 -13.272 1.00 79.25 94 LEU A N 1
ATOM 702 C CA . LEU A 1 94 ? 9.555 8.296 -14.266 1.00 79.25 94 LEU A CA 1
ATOM 703 C C . LEU A 1 94 ? 8.562 9.437 -14.077 1.00 79.25 94 LEU A C 1
ATOM 705 O O . LEU A 1 94 ? 7.890 9.541 -13.052 1.00 79.25 94 LEU A O 1
ATOM 709 N N . HIS A 1 95 ? 8.386 10.226 -15.135 1.00 80.25 95 HIS A N 1
ATOM 710 C CA . HIS A 1 95 ? 7.466 11.361 -15.159 1.00 80.25 95 HIS A CA 1
ATOM 711 C C . HIS A 1 95 ? 6.394 11.187 -16.235 1.00 80.25 95 HIS A C 1
ATOM 713 O O . HIS A 1 95 ? 6.707 10.824 -17.374 1.00 80.25 95 HIS A O 1
ATOM 719 N N . ASP A 1 96 ? 5.139 11.507 -15.903 1.00 82.19 96 ASP A N 1
ATOM 720 C CA . ASP A 1 96 ? 3.998 11.460 -16.832 1.00 82.19 96 ASP A CA 1
ATOM 721 C C . ASP A 1 96 ? 3.835 10.072 -17.491 1.00 82.19 96 ASP A C 1
ATOM 723 O O . ASP A 1 96 ? 3.554 9.939 -18.687 1.00 82.19 96 ASP A O 1
ATOM 727 N N . SER A 1 97 ? 4.072 9.002 -16.727 1.00 79.50 97 SER A N 1
ATOM 728 C CA . SER A 1 97 ? 4.064 7.639 -17.258 1.00 79.50 97 SER A CA 1
ATOM 729 C C . SER A 1 97 ? 2.660 7.037 -17.267 1.00 79.50 97 SER A C 1
ATOM 731 O O . SER A 1 97 ? 1.943 6.980 -16.272 1.00 79.50 97 SER A O 1
ATOM 733 N N . SER A 1 98 ? 2.246 6.514 -18.415 1.00 83.56 98 SER A N 1
ATOM 734 C CA . SER A 1 98 ? 0.988 5.780 -18.542 1.00 83.56 98 SER A CA 1
ATOM 735 C C . SER A 1 98 ? 1.064 4.377 -17.936 1.00 83.56 98 SER A C 1
ATOM 737 O O . SER A 1 98 ? 0.093 3.940 -17.322 1.00 83.56 98 SER A O 1
ATOM 739 N N . GLN A 1 99 ? 2.177 3.656 -18.115 1.00 83.12 99 GLN A N 1
ATOM 740 C CA . GLN A 1 99 ? 2.346 2.286 -17.617 1.00 83.12 99 GLN A CA 1
ATOM 741 C C . GLN A 1 99 ? 3.821 1.963 -17.365 1.00 83.12 99 GLN A C 1
ATOM 743 O O . GLN A 1 99 ? 4.650 2.113 -18.263 1.00 83.12 99 GLN A O 1
ATOM 748 N N . VAL A 1 100 ? 4.123 1.462 -16.172 1.00 83.19 100 VAL A N 1
ATOM 749 C CA . VAL A 1 100 ? 5.464 1.050 -15.747 1.00 83.19 100 VAL A CA 1
ATOM 750 C C . VAL A 1 100 ? 5.378 -0.372 -15.210 1.00 83.19 100 VAL A C 1
ATOM 752 O O . VAL A 1 100 ? 4.559 -0.652 -14.336 1.00 83.19 100 VAL A O 1
ATOM 755 N N . THR A 1 101 ? 6.202 -1.273 -15.735 1.00 84.88 101 THR A N 1
ATOM 756 C CA . THR A 1 101 ? 6.336 -2.647 -15.241 1.00 84.88 101 THR A CA 1
ATOM 757 C C . THR A 1 101 ? 7.809 -2.988 -15.103 1.00 84.88 101 THR A C 1
ATOM 759 O O . THR A 1 101 ? 8.578 -2.763 -16.040 1.00 84.88 101 THR A O 1
ATOM 762 N N . ALA A 1 102 ? 8.203 -3.518 -13.953 1.00 85.44 102 ALA A N 1
ATOM 763 C CA . ALA A 1 102 ? 9.565 -3.968 -13.724 1.00 85.44 102 ALA A CA 1
ATOM 764 C C . ALA A 1 102 ? 9.571 -5.328 -13.015 1.00 85.44 102 ALA A C 1
ATOM 766 O O . ALA A 1 102 ? 8.904 -5.470 -11.996 1.00 85.44 102 ALA A O 1
ATOM 767 N N . ASP A 1 103 ? 10.326 -6.285 -13.546 1.00 87.81 103 ASP A N 1
ATOM 768 C CA . ASP A 1 103 ? 10.612 -7.583 -12.925 1.00 87.81 103 ASP A CA 1
ATOM 769 C C . ASP A 1 103 ? 12.113 -7.635 -12.604 1.00 87.81 103 ASP A C 1
ATOM 771 O O . ASP A 1 103 ? 12.959 -7.462 -13.488 1.00 87.81 103 ASP A O 1
ATOM 775 N N . LEU A 1 104 ? 12.462 -7.765 -11.324 1.00 86.62 104 LEU A N 1
ATOM 776 C CA . LEU A 1 104 ? 13.848 -7.776 -10.868 1.00 86.62 104 LEU A CA 1
ATOM 777 C C . LEU A 1 104 ? 14.137 -9.012 -10.013 1.00 86.62 104 LEU A C 1
ATOM 779 O O . LEU A 1 104 ? 13.579 -9.185 -8.929 1.00 86.62 104 LEU A O 1
ATOM 783 N N . HIS A 1 105 ? 15.114 -9.807 -10.445 1.00 88.19 105 HIS A N 1
ATOM 784 C CA . HIS A 1 105 ? 15.582 -10.994 -9.733 1.00 88.19 105 HIS A CA 1
ATOM 785 C C . HIS A 1 105 ? 16.953 -10.755 -9.090 1.00 88.19 105 HIS A C 1
ATOM 787 O O . HIS A 1 105 ? 17.895 -10.348 -9.768 1.00 88.19 105 HIS A O 1
ATOM 793 N N . GLU A 1 106 ? 17.075 -11.008 -7.787 1.00 87.50 106 GLU A N 1
ATOM 794 C CA . GLU A 1 106 ? 18.291 -10.844 -6.973 1.00 87.50 106 GLU A CA 1
ATOM 795 C C . GLU A 1 106 ? 18.977 -9.452 -7.050 1.00 87.50 106 GLU A C 1
ATOM 797 O O . GLU A 1 106 ? 20.212 -9.358 -7.103 1.00 87.50 106 GLU A O 1
ATOM 802 N N . PRO A 1 107 ? 18.249 -8.314 -7.052 1.00 86.12 107 PRO A N 1
ATOM 803 C CA . PRO A 1 107 ? 18.902 -7.016 -7.055 1.00 86.12 107 PRO A CA 1
ATOM 804 C C . PRO A 1 107 ? 19.497 -6.688 -5.682 1.00 86.12 107 PRO A C 1
ATOM 806 O O . PRO A 1 107 ? 18.860 -6.845 -4.637 1.00 86.12 107 PRO A O 1
ATOM 809 N N . SER A 1 108 ? 20.701 -6.108 -5.652 1.00 85.56 108 SER A N 1
ATOM 810 C CA . SER A 1 108 ? 21.231 -5.632 -4.364 1.00 85.56 108 SER A CA 1
ATOM 811 C C . SER A 1 108 ? 20.494 -4.379 -3.875 1.00 85.56 108 SER A C 1
ATOM 813 O O . SER A 1 108 ? 20.214 -4.264 -2.685 1.00 85.56 108 SER A O 1
ATOM 815 N N . GLN A 1 109 ? 20.186 -3.424 -4.760 1.00 86.56 109 GLN A N 1
ATOM 816 C CA . GLN A 1 109 ? 19.459 -2.198 -4.405 1.00 86.56 109 GLN A CA 1
ATOM 817 C C . GLN A 1 109 ? 18.551 -1.729 -5.545 1.00 86.56 109 GLN A C 1
ATOM 819 O O . GLN A 1 109 ? 19.006 -1.610 -6.687 1.00 86.56 109 GLN A O 1
ATOM 824 N N . VAL A 1 110 ? 17.305 -1.395 -5.209 1.00 86.94 110 VAL A N 1
ATOM 825 C CA . VAL A 1 110 ? 16.308 -0.833 -6.131 1.00 86.94 110 VAL A CA 1
ATOM 826 C C . VAL A 1 110 ? 15.799 0.501 -5.593 1.00 86.94 110 VAL A C 1
ATOM 828 O O . VAL A 1 110 ? 15.476 0.621 -4.411 1.00 86.94 110 VAL A O 1
ATOM 831 N N . THR A 1 111 ? 15.738 1.514 -6.455 1.00 87.00 111 THR A N 1
ATOM 832 C CA . THR A 1 111 ? 15.147 2.820 -6.140 1.00 87.00 111 THR A CA 1
ATOM 833 C C . THR A 1 111 ? 14.268 3.280 -7.292 1.00 87.00 111 THR A C 1
ATOM 835 O O . THR A 1 111 ? 14.735 3.331 -8.429 1.00 87.00 111 THR A O 1
ATOM 838 N N . ALA A 1 112 ? 13.019 3.624 -7.005 1.00 86.00 112 ALA A N 1
ATOM 839 C CA . ALA A 1 112 ? 12.080 4.133 -7.995 1.00 86.00 112 ALA A CA 1
ATOM 840 C C . ALA A 1 112 ? 11.449 5.443 -7.507 1.00 86.00 112 ALA A C 1
ATOM 842 O O . ALA A 1 112 ? 10.994 5.502 -6.368 1.00 86.00 112 ALA A O 1
ATOM 843 N N . ASP A 1 113 ? 11.441 6.464 -8.360 1.00 86.56 113 ASP A N 1
ATOM 844 C CA . ASP A 1 113 ? 10.718 7.727 -8.172 1.00 86.56 113 ASP A CA 1
ATOM 845 C C . ASP A 1 113 ? 9.709 7.859 -9.322 1.00 86.56 113 ASP A C 1
ATOM 847 O O . ASP A 1 113 ? 10.089 7.805 -10.498 1.00 86.56 113 ASP A O 1
ATOM 851 N N . LEU A 1 114 ? 8.415 7.887 -8.999 1.00 83.56 114 LEU A N 1
ATOM 852 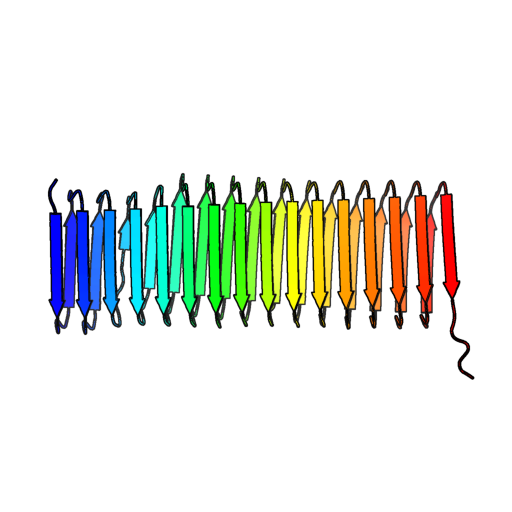C CA . LEU A 1 114 ? 7.330 7.938 -9.976 1.00 83.56 114 LEU A CA 1
ATOM 853 C C . LEU A 1 114 ? 6.435 9.145 -9.704 1.00 83.56 114 LEU A C 1
ATOM 855 O O . LEU A 1 114 ? 5.757 9.209 -8.683 1.00 83.56 114 LEU A O 1
ATOM 859 N N . HIS A 1 115 ? 6.321 10.036 -10.685 1.00 86.19 115 HIS A N 1
ATOM 860 C CA . HIS A 1 115 ? 5.452 11.208 -10.621 1.00 86.19 115 HIS A CA 1
ATOM 861 C C . HIS A 1 115 ? 4.438 11.201 -11.771 1.00 86.19 115 HIS A C 1
ATOM 863 O O . HIS A 1 115 ? 4.800 10.973 -12.931 1.00 86.19 115 HIS A O 1
ATOM 869 N N . ASP A 1 116 ? 3.168 11.485 -11.470 1.00 85.50 116 ASP A N 1
ATOM 870 C CA . ASP A 1 116 ? 2.061 11.502 -12.442 1.00 85.50 116 ASP A CA 1
ATOM 871 C C . ASP A 1 116 ? 1.921 10.171 -13.210 1.00 85.50 116 ASP A C 1
ATOM 873 O O . ASP A 1 116 ? 1.829 10.129 -14.443 1.00 85.50 116 ASP A O 1
ATOM 877 N N . SER A 1 117 ? 1.927 9.049 -12.483 1.00 83.19 117 SER A N 1
ATOM 878 C CA . SER A 1 117 ? 1.867 7.713 -13.085 1.00 83.19 117 SER A CA 1
ATOM 879 C C . SER A 1 117 ? 0.456 7.120 -13.081 1.00 83.19 117 SER A C 1
ATOM 881 O O . SER A 1 117 ? -0.220 7.020 -12.059 1.00 83.19 117 SER A O 1
ATOM 883 N N . SER A 1 118 ? -0.028 6.651 -14.234 1.00 86.88 118 SER A N 1
ATOM 884 C CA . SER A 1 118 ? -1.347 5.999 -14.287 1.00 86.88 118 SER A CA 1
ATOM 885 C C . SER A 1 118 ? -1.313 4.574 -13.722 1.00 86.88 118 SER A C 1
ATOM 887 O O . SER A 1 118 ? -2.240 4.177 -13.018 1.00 86.88 118 SER A O 1
ATOM 889 N N . GLN A 1 119 ? -0.277 3.789 -14.026 1.00 86.12 119 GLN A N 1
ATOM 890 C CA . GLN A 1 119 ? -0.127 2.421 -13.522 1.00 86.12 119 GLN A CA 1
ATOM 891 C C . GLN A 1 119 ? 1.347 2.083 -13.299 1.00 86.12 119 GLN A C 1
ATOM 893 O O . GLN A 1 119 ? 2.151 2.238 -14.220 1.00 86.12 119 GLN A O 1
ATOM 898 N N . ALA A 1 120 ? 1.668 1.572 -12.114 1.00 85.94 120 ALA A N 1
ATOM 899 C CA . ALA A 1 120 ? 2.987 1.070 -11.753 1.00 85.94 120 ALA A CA 1
ATOM 900 C C . ALA A 1 120 ? 2.877 -0.349 -11.182 1.00 85.94 120 ALA A C 1
ATOM 902 O O . ALA A 1 120 ? 2.068 -0.602 -10.287 1.00 85.94 120 ALA A O 1
ATOM 903 N N . THR A 1 121 ? 3.681 -1.269 -11.708 1.00 87.31 121 THR A N 1
ATOM 904 C CA . THR A 1 121 ? 3.783 -2.653 -11.236 1.00 87.31 121 THR A CA 1
ATOM 905 C C . THR A 1 121 ? 5.248 -3.028 -11.065 1.00 87.31 121 THR A C 1
ATOM 907 O O . THR A 1 121 ? 6.046 -2.789 -11.973 1.00 87.31 121 THR A O 1
ATOM 910 N N . ALA A 1 122 ? 5.599 -3.599 -9.918 1.00 87.25 122 ALA A N 1
ATOM 911 C CA . ALA A 1 122 ? 6.949 -4.068 -9.639 1.00 87.25 122 ALA A CA 1
ATOM 912 C C . ALA A 1 122 ? 6.915 -5.462 -9.007 1.00 87.25 122 ALA A C 1
ATOM 914 O O . ALA A 1 122 ? 6.302 -5.632 -7.955 1.00 87.25 122 ALA A O 1
ATOM 915 N N . ASP A 1 123 ? 7.625 -6.401 -9.623 1.00 89.06 123 ASP A N 1
ATOM 916 C CA . ASP A 1 123 ? 7.847 -7.746 -9.102 1.00 89.06 123 ASP A CA 1
ATOM 917 C C . ASP A 1 123 ? 9.325 -7.855 -8.698 1.00 89.06 123 ASP A C 1
ATOM 919 O O . ASP A 1 123 ? 10.228 -7.521 -9.474 1.00 89.06 123 ASP A O 1
ATOM 923 N N . LEU A 1 124 ? 9.588 -8.248 -7.452 1.00 86.75 124 LEU A N 1
ATOM 924 C CA . LEU A 1 124 ? 10.927 -8.232 -6.869 1.00 86.75 124 LEU A CA 1
ATOM 925 C C . LEU A 1 124 ? 11.223 -9.527 -6.121 1.00 86.75 124 LEU A C 1
ATOM 927 O O . LEU A 1 124 ? 10.599 -9.817 -5.103 1.00 86.75 124 LEU A O 1
ATOM 931 N N . HIS A 1 125 ? 12.238 -10.261 -6.563 1.00 89.25 125 HIS A N 1
ATOM 932 C CA . HIS A 1 125 ? 12.649 -11.515 -5.939 1.00 89.25 125 HIS A CA 1
ATOM 933 C C . HIS A 1 125 ? 14.038 -11.383 -5.301 1.00 89.25 125 HIS A C 1
ATOM 935 O O . HIS A 1 125 ? 14.977 -10.944 -5.962 1.00 89.25 125 HIS A O 1
ATOM 941 N N . GLU A 1 126 ? 14.180 -11.767 -4.029 1.00 86.56 126 GLU A N 1
ATOM 942 C CA . GLU A 1 126 ? 15.457 -11.846 -3.295 1.00 86.56 126 GLU A CA 1
ATOM 943 C C . GLU A 1 126 ? 16.276 -10.536 -3.295 1.00 86.56 126 GLU A C 1
ATOM 945 O O . GLU A 1 126 ? 17.495 -10.513 -3.492 1.00 86.56 126 GLU A O 1
ATOM 950 N N . SER A 1 127 ? 15.618 -9.396 -3.066 1.00 85.56 127 SER A N 1
ATOM 951 C CA . SER A 1 127 ? 16.325 -8.111 -2.987 1.00 85.56 127 SER A CA 1
ATOM 952 C C . SER A 1 127 ? 16.933 -7.841 -1.610 1.00 85.56 127 SER A C 1
ATOM 954 O O . SER A 1 127 ? 16.364 -8.176 -0.571 1.00 85.56 127 SER A O 1
ATOM 956 N N . SER A 1 128 ? 18.077 -7.149 -1.556 1.00 85.44 128 SER A N 1
ATOM 957 C CA . SER A 1 128 ? 18.576 -6.677 -0.251 1.00 85.44 128 SER A CA 1
ATOM 958 C C . SER A 1 128 ? 17.859 -5.406 0.217 1.00 85.44 128 SER A C 1
ATOM 960 O O . SER A 1 128 ? 17.593 -5.264 1.408 1.00 85.44 128 SER A O 1
ATOM 962 N N . GLN A 1 129 ? 17.578 -4.459 -0.683 1.00 86.50 129 GLN A N 1
ATOM 963 C CA . GLN A 1 129 ? 16.885 -3.210 -0.347 1.00 86.50 129 GLN A CA 1
ATOM 964 C C . GLN A 1 129 ? 16.041 -2.705 -1.519 1.00 86.50 129 GLN A C 1
ATOM 966 O O . GLN A 1 129 ? 16.552 -2.578 -2.636 1.00 86.50 129 GLN A O 1
ATOM 971 N N . ALA A 1 130 ? 14.796 -2.329 -1.234 1.00 86.94 130 ALA A N 1
ATOM 972 C CA . ALA A 1 130 ? 13.899 -1.663 -2.170 1.00 86.94 130 ALA A CA 1
ATOM 973 C C . ALA A 1 130 ? 13.362 -0.360 -1.574 1.00 86.94 130 ALA A C 1
ATOM 975 O O . ALA A 1 130 ? 12.943 -0.314 -0.414 1.00 86.94 130 ALA A O 1
ATOM 976 N N . THR A 1 131 ? 13.380 0.710 -2.363 1.00 86.81 131 THR A N 1
ATOM 977 C CA . THR A 1 131 ? 12.799 2.000 -1.989 1.00 86.81 131 THR A CA 1
ATOM 978 C C . THR A 1 131 ? 11.977 2.553 -3.139 1.00 86.81 131 THR A C 1
ATOM 980 O O . THR A 1 131 ? 12.457 2.576 -4.273 1.00 86.81 131 THR A O 1
ATOM 983 N N . ALA A 1 132 ? 10.764 3.007 -2.845 1.00 86.81 132 ALA A N 1
ATOM 984 C CA . ALA A 1 132 ? 9.897 3.642 -3.823 1.00 86.81 132 ALA A CA 1
ATOM 985 C C . ALA A 1 132 ? 9.301 4.942 -3.264 1.00 86.81 132 ALA A C 1
ATOM 987 O O . ALA A 1 132 ? 8.852 4.961 -2.121 1.00 86.81 132 ALA A O 1
ATOM 988 N N . ASP A 1 133 ? 9.316 5.995 -4.075 1.00 87.25 133 ASP A N 1
ATOM 989 C CA . ASP A 1 133 ? 8.630 7.269 -3.844 1.00 87.25 133 ASP A CA 1
ATOM 990 C C . ASP A 1 133 ? 7.632 7.462 -4.994 1.00 87.25 133 ASP A C 1
ATOM 992 O O . ASP A 1 133 ? 8.008 7.360 -6.167 1.00 87.25 133 ASP A O 1
ATOM 996 N N . LEU A 1 134 ? 6.344 7.603 -4.678 1.00 84.56 134 LEU A N 1
ATOM 997 C CA . LEU A 1 134 ? 5.286 7.726 -5.677 1.00 84.56 134 LEU A CA 1
ATOM 998 C C . LEU A 1 134 ? 4.382 8.920 -5.377 1.00 84.56 134 LEU A C 1
ATOM 1000 O O . LEU A 1 134 ? 3.708 8.963 -4.352 1.00 84.56 134 LEU A O 1
ATOM 1004 N N . HIS A 1 135 ? 4.270 9.828 -6.343 1.00 88.00 135 HIS A N 1
ATOM 1005 C CA . HIS A 1 135 ? 3.417 11.011 -6.276 1.00 88.00 135 HIS A CA 1
ATOM 1006 C C . HIS A 1 135 ? 2.387 11.007 -7.415 1.00 88.00 135 HIS A C 1
ATOM 1008 O O . HIS A 1 135 ? 2.721 10.729 -8.571 1.00 88.00 135 HIS A O 1
ATOM 1014 N N . ASP A 1 136 ? 1.128 11.329 -7.106 1.00 87.31 136 ASP A N 1
ATOM 1015 C CA . ASP A 1 136 ? 0.027 11.426 -8.080 1.00 87.31 136 ASP A CA 1
ATOM 1016 C C . ASP A 1 136 ? -0.169 10.137 -8.908 1.00 87.31 136 ASP A C 1
ATOM 1018 O O . ASP A 1 136 ? -0.267 10.149 -10.141 1.00 87.31 136 ASP A O 1
ATOM 1022 N N . SER A 1 137 ? -0.219 8.985 -8.231 1.00 85.88 137 SER A N 1
ATOM 1023 C CA . SER A 1 137 ? -0.338 7.679 -8.889 1.00 85.88 137 SER A CA 1
ATOM 1024 C C . SER A 1 137 ? -1.765 7.117 -8.880 1.00 85.88 137 SER A C 1
ATOM 1026 O O . SER A 1 137 ? -2.432 7.016 -7.853 1.00 85.88 137 SER A O 1
ATOM 1028 N N . SER A 1 138 ? -2.283 6.680 -10.033 1.00 87.62 138 SER A N 1
ATOM 1029 C CA . SER A 1 138 ? -3.645 6.114 -10.073 1.00 87.62 138 SER A CA 1
ATOM 1030 C C . SER A 1 138 ? -3.709 4.670 -9.556 1.00 87.62 138 SER A C 1
ATOM 1032 O O . SER A 1 138 ? -4.658 4.313 -8.854 1.00 87.62 138 SER A O 1
ATOM 1034 N N . GLN A 1 139 ? -2.744 3.820 -9.907 1.00 88.06 139 GLN A N 1
ATOM 1035 C CA . GLN A 1 139 ? -2.687 2.429 -9.448 1.00 88.06 139 GLN A CA 1
ATOM 1036 C C . GLN A 1 139 ? -1.241 1.980 -9.251 1.00 88.06 139 GLN A C 1
ATOM 1038 O O . GLN A 1 139 ? -0.432 2.090 -10.172 1.00 88.06 139 GLN A O 1
ATOM 1043 N N . VAL A 1 140 ? -0.956 1.426 -8.076 1.00 87.25 140 VAL A N 1
ATOM 1044 C CA . VAL A 1 140 ? 0.353 0.896 -7.689 1.00 87.25 140 VAL A CA 1
ATOM 1045 C C . VAL A 1 140 ? 0.174 -0.546 -7.229 1.00 87.25 140 VAL A C 1
ATOM 1047 O O . VAL A 1 140 ? -0.699 -0.835 -6.408 1.00 87.25 140 VAL A O 1
ATOM 1050 N N . THR A 1 141 ? 0.975 -1.456 -7.772 1.00 88.56 141 THR A N 1
ATOM 1051 C CA . THR A 1 141 ? 1.005 -2.868 -7.377 1.00 88.56 141 THR A CA 1
ATOM 1052 C C . THR A 1 141 ? 2.448 -3.314 -7.184 1.00 88.56 141 THR A C 1
ATOM 1054 O O . THR A 1 141 ? 3.287 -3.038 -8.039 1.00 88.56 141 THR A O 1
ATOM 1057 N N . ALA A 1 142 ? 2.735 -3.989 -6.078 1.00 88.62 142 ALA A N 1
ATOM 1058 C CA . ALA A 1 142 ? 4.046 -4.567 -5.815 1.00 88.62 142 ALA A CA 1
ATOM 1059 C C . ALA A 1 142 ? 3.909 -6.005 -5.302 1.00 88.62 142 ALA A C 1
ATOM 1061 O O . ALA A 1 142 ? 3.136 -6.232 -4.374 1.00 88.62 142 ALA A O 1
ATOM 1062 N N . ASP A 1 143 ? 4.668 -6.932 -5.881 1.00 89.31 143 ASP A N 1
ATOM 1063 C CA . ASP A 1 143 ? 4.847 -8.303 -5.389 1.00 89.31 143 ASP A CA 1
ATOM 1064 C C . ASP A 1 143 ? 6.324 -8.479 -5.017 1.00 89.31 143 ASP A C 1
ATOM 1066 O O . ASP A 1 143 ? 7.212 -8.371 -5.867 1.00 89.31 143 ASP A O 1
ATOM 1070 N N . LEU A 1 144 ? 6.613 -8.652 -3.727 1.00 86.94 144 LEU A N 1
ATOM 1071 C CA . LEU A 1 144 ? 7.980 -8.728 -3.221 1.00 86.94 144 LEU A CA 1
ATOM 1072 C C . LEU A 1 144 ? 8.186 -10.040 -2.454 1.00 86.94 144 LEU A C 1
ATOM 1074 O O . LEU A 1 144 ? 7.640 -10.239 -1.367 1.00 86.94 144 LEU A O 1
ATOM 1078 N N . HIS A 1 145 ? 9.051 -10.902 -2.980 1.00 88.12 145 HIS A N 1
ATOM 1079 C CA . HIS A 1 145 ? 9.383 -12.196 -2.394 1.00 88.12 145 HIS A CA 1
ATOM 1080 C C . HIS A 1 145 ? 10.798 -12.186 -1.802 1.00 88.12 145 HIS A C 1
ATOM 1082 O O . HIS A 1 145 ? 11.780 -11.967 -2.513 1.00 88.12 145 HIS A O 1
ATOM 1088 N N . GLU A 1 146 ? 10.898 -12.416 -0.493 1.00 86.25 146 GLU A N 1
ATOM 1089 C CA . GLU A 1 146 ? 12.139 -12.425 0.294 1.00 86.25 146 GLU A CA 1
ATOM 1090 C C . GLU A 1 146 ? 12.990 -11.128 0.222 1.00 86.25 146 GLU A C 1
ATOM 1092 O O . GLU A 1 146 ? 14.226 -11.198 0.171 1.00 86.25 146 GLU A O 1
ATOM 1097 N N . PRO A 1 147 ? 12.412 -9.904 0.218 1.00 83.69 147 PRO A N 1
ATOM 1098 C CA . PRO A 1 147 ? 13.222 -8.700 0.325 1.00 83.69 147 PRO A CA 1
ATOM 1099 C C . PRO A 1 147 ? 13.724 -8.518 1.765 1.00 83.69 147 PRO A C 1
ATOM 1101 O O . PRO A 1 147 ? 12.958 -8.551 2.728 1.00 83.69 147 PRO A O 1
ATOM 1104 N N . SER A 1 148 ? 15.010 -8.208 1.949 1.00 85.19 148 SER A N 1
ATOM 1105 C CA . SER A 1 148 ? 15.521 -7.963 3.307 1.00 85.19 148 SER A CA 1
ATOM 1106 C C . SER A 1 148 ? 14.954 -6.678 3.927 1.00 85.19 148 SER A C 1
ATOM 1108 O O . SER A 1 148 ? 14.745 -6.636 5.140 1.00 85.19 148 SER A O 1
ATOM 1110 N N . GLN A 1 149 ? 14.741 -5.619 3.131 1.00 86.06 149 GLN A N 1
ATOM 1111 C CA . GLN A 1 149 ? 14.169 -4.338 3.574 1.00 86.06 149 GLN A CA 1
ATOM 1112 C C . GLN A 1 149 ? 13.399 -3.630 2.453 1.00 86.06 149 GLN A C 1
ATOM 1114 O O . GLN A 1 149 ? 13.927 -3.457 1.352 1.00 86.06 149 GLN A O 1
ATOM 1119 N N . VAL A 1 150 ? 12.201 -3.140 2.773 1.00 86.56 150 VAL A N 1
ATOM 1120 C CA . VAL A 1 150 ? 11.331 -2.387 1.862 1.00 86.56 150 VAL A CA 1
ATOM 1121 C C . VAL A 1 150 ? 10.900 -1.078 2.521 1.00 86.56 150 VAL A C 1
ATOM 1123 O O . VAL A 1 150 ? 10.403 -1.072 3.649 1.00 86.56 150 VAL A O 1
ATOM 1126 N N . THR A 1 151 ? 11.066 0.033 1.807 1.00 87.25 151 THR A N 1
ATOM 1127 C CA . THR A 1 151 ? 10.510 1.338 2.187 1.00 87.25 151 THR A CA 1
ATOM 1128 C C . THR A 1 151 ? 9.682 1.907 1.046 1.00 87.25 151 THR A C 1
ATOM 1130 O O . THR A 1 151 ? 10.136 1.902 -0.096 1.00 87.25 151 THR A O 1
ATOM 1133 N N . ALA A 1 152 ? 8.491 2.413 1.348 1.00 87.25 152 ALA A N 1
ATOM 1134 C CA . ALA A 1 152 ? 7.650 3.087 0.370 1.00 87.25 152 ALA A CA 1
ATOM 1135 C C . ALA A 1 152 ? 7.064 4.382 0.950 1.00 87.25 152 ALA A C 1
ATOM 1137 O O . ALA A 1 152 ? 6.599 4.375 2.088 1.00 87.25 152 ALA A O 1
ATOM 1138 N N . ASP A 1 153 ? 7.099 5.455 0.165 1.00 88.25 153 ASP A N 1
ATOM 1139 C CA . ASP A 1 153 ? 6.420 6.730 0.424 1.00 88.25 153 ASP A CA 1
ATOM 1140 C C . ASP A 1 153 ? 5.446 6.983 -0.736 1.00 88.25 153 ASP A C 1
ATOM 1142 O O . ASP A 1 153 ? 5.836 6.902 -1.905 1.00 88.25 153 ASP A O 1
ATOM 1146 N N . LEU A 1 154 ? 4.157 7.148 -0.433 1.00 86.50 154 LEU A N 1
ATOM 1147 C CA . LEU A 1 154 ? 3.114 7.333 -1.439 1.00 86.50 154 LEU A CA 1
ATOM 1148 C C . LEU A 1 154 ? 2.243 8.543 -1.104 1.00 86.50 154 LEU A C 1
ATOM 1150 O O . LEU A 1 154 ? 1.582 8.578 -0.068 1.00 86.50 154 LEU A O 1
ATOM 1154 N N . HIS A 1 155 ? 2.133 9.472 -2.049 1.00 88.12 155 HIS A N 1
ATOM 1155 C CA . HIS A 1 155 ? 1.290 10.659 -1.951 1.00 88.12 155 HIS A CA 1
ATOM 1156 C C . HIS A 1 155 ? 0.254 10.694 -3.086 1.00 88.12 155 HIS A C 1
ATOM 1158 O O . HIS A 1 155 ? 0.573 10.419 -4.246 1.00 88.12 155 HIS A O 1
ATOM 1164 N N . ASP A 1 156 ? -0.995 11.041 -2.762 1.00 88.31 156 ASP A N 1
ATOM 1165 C CA . ASP A 1 156 ? -2.098 11.202 -3.725 1.00 88.31 156 ASP A CA 1
ATOM 1166 C C . ASP A 1 156 ? -2.348 9.949 -4.594 1.00 88.31 156 ASP A C 1
ATOM 1168 O O . ASP A 1 156 ? -2.549 10.012 -5.813 1.00 88.31 156 ASP A O 1
ATOM 1172 N N . SER A 1 157 ? -2.339 8.768 -3.967 1.00 87.06 157 SER A N 1
ATOM 1173 C CA . SER A 1 157 ? -2.505 7.496 -4.675 1.00 87.06 157 SER A CA 1
ATOM 1174 C C . SER A 1 157 ? -3.946 6.980 -4.670 1.00 87.06 157 SER A C 1
ATOM 1176 O O . SER A 1 157 ? -4.548 6.736 -3.629 1.00 87.06 157 SER A O 1
ATOM 1178 N N . SER A 1 158 ? -4.541 6.720 -5.839 1.00 88.38 158 SER A N 1
ATOM 1179 C CA . SER A 1 158 ? -5.937 6.239 -5.883 1.00 88.38 158 SER A CA 1
ATOM 1180 C C . SER A 1 158 ? -6.096 4.779 -5.445 1.00 88.38 158 SER A C 1
ATOM 1182 O O . SER A 1 158 ? -7.120 4.441 -4.845 1.00 88.38 158 SER A O 1
ATOM 1184 N N . GLN A 1 159 ? -5.136 3.906 -5.767 1.00 88.88 159 GLN A N 1
ATOM 1185 C CA . GLN A 1 159 ? -5.118 2.495 -5.367 1.00 88.88 159 GLN A CA 1
ATOM 1186 C C . GLN A 1 159 ? -3.695 2.000 -5.136 1.00 88.88 159 GLN A C 1
ATOM 1188 O O . GLN A 1 159 ? -2.856 2.146 -6.023 1.00 88.88 159 GLN A O 1
ATOM 1193 N N . VAL A 1 160 ? -3.480 1.323 -4.013 1.00 88.44 160 VAL A N 1
ATOM 1194 C CA . VAL A 1 160 ? -2.210 0.693 -3.651 1.00 88.44 160 VAL A CA 1
ATOM 1195 C C . VAL A 1 160 ? -2.480 -0.751 -3.243 1.00 88.44 160 VAL A C 1
ATOM 1197 O O . VAL A 1 160 ? -3.352 -1.010 -2.412 1.00 88.44 160 VAL A O 1
ATOM 1200 N N . THR A 1 161 ? -1.750 -1.687 -3.840 1.00 89.31 161 THR A N 1
ATOM 1201 C CA . THR A 1 161 ? -1.774 -3.111 -3.485 1.00 89.31 161 THR A CA 1
ATOM 1202 C C . THR A 1 161 ? -0.343 -3.603 -3.322 1.00 89.31 161 THR A C 1
ATOM 1204 O O . THR A 1 161 ? 0.497 -3.313 -4.172 1.00 89.31 161 THR A O 1
ATOM 1207 N N . ALA A 1 162 ? -0.053 -4.307 -2.232 1.00 88.00 162 ALA A N 1
ATOM 1208 C CA . ALA A 1 162 ? 1.280 -4.830 -1.967 1.00 88.00 162 ALA A CA 1
ATOM 1209 C C . ALA A 1 162 ? 1.214 -6.227 -1.347 1.00 88.00 162 ALA A C 1
ATOM 1211 O O . ALA A 1 162 ? 0.668 -6.365 -0.254 1.00 88.00 162 ALA A O 1
ATOM 1212 N N . ASP A 1 163 ? 1.852 -7.193 -1.998 1.00 87.88 163 ASP A N 1
ATOM 1213 C CA . ASP A 1 163 ? 1.973 -8.571 -1.531 1.00 87.88 163 ASP A CA 1
ATOM 1214 C C . ASP A 1 163 ? 3.440 -8.811 -1.142 1.00 87.88 163 ASP A C 1
ATOM 1216 O O . ASP A 1 163 ? 4.338 -8.663 -1.973 1.00 87.88 163 ASP A O 1
ATOM 1220 N N . LEU A 1 164 ? 3.712 -9.093 0.136 1.00 84.69 164 LEU A N 1
ATOM 1221 C CA . LEU A 1 164 ? 5.074 -9.271 0.659 1.00 84.69 164 LEU A CA 1
ATOM 1222 C C . LEU A 1 164 ? 5.236 -10.634 1.339 1.00 84.69 164 LEU A C 1
ATOM 1224 O O . LEU A 1 164 ? 4.462 -10.995 2.223 1.00 84.69 164 LEU A O 1
ATOM 1228 N N . HIS A 1 165 ? 6.307 -11.349 0.998 1.00 87.31 165 HIS A N 1
ATOM 1229 C CA . HIS A 1 165 ? 6.704 -12.599 1.648 1.00 87.31 165 HIS A CA 1
ATOM 1230 C C . HIS A 1 165 ? 8.086 -12.451 2.298 1.00 87.31 165 HIS A C 1
ATOM 1232 O O . HIS A 1 165 ? 9.035 -12.069 1.617 1.00 87.31 165 HIS A O 1
ATOM 1238 N N . GLU A 1 166 ? 8.209 -12.770 3.591 1.00 80.62 166 GLU A N 1
ATOM 1239 C CA . GLU A 1 166 ? 9.463 -12.750 4.368 1.00 80.62 166 GLU A CA 1
ATOM 1240 C C . GLU A 1 166 ? 10.238 -11.418 4.291 1.00 80.62 166 GLU A C 1
ATOM 1242 O O . GLU A 1 166 ? 11.304 -11.323 3.681 1.00 80.62 166 GLU A O 1
ATOM 1247 N N . SER A 1 167 ? 9.723 -10.367 4.941 1.00 80.19 167 SER A N 1
ATOM 1248 C CA . SER A 1 167 ? 10.308 -9.022 4.821 1.00 80.19 167 SER A CA 1
ATOM 1249 C C . SER A 1 167 ? 10.376 -8.196 6.106 1.00 80.19 167 SER A C 1
ATOM 1251 O O . SER A 1 167 ? 9.751 -8.515 7.120 1.00 80.19 167 SER A O 1
ATOM 1253 N N . ILE A 1 168 ? 11.121 -7.088 6.032 1.00 79.69 168 ILE A N 1
ATOM 1254 C CA . ILE A 1 168 ? 10.956 -5.918 6.905 1.00 79.69 168 ILE A CA 1
ATOM 1255 C C . ILE A 1 168 ? 10.389 -4.777 6.056 1.00 79.69 168 ILE A C 1
ATOM 1257 O O . ILE A 1 168 ? 11.044 -4.360 5.093 1.00 79.69 168 ILE A O 1
ATOM 1261 N N . LYS A 1 169 ? 9.221 -4.245 6.428 1.00 81.75 169 LYS A N 1
ATOM 1262 C CA . LYS A 1 169 ? 8.518 -3.201 5.672 1.00 81.75 169 LYS A CA 1
ATOM 1263 C C . LYS A 1 169 ? 8.315 -1.928 6.490 1.00 81.75 169 LYS A C 1
ATOM 1265 O O . LYS A 1 169 ? 7.887 -1.963 7.640 1.00 81.75 169 LYS A O 1
ATOM 1270 N N . SER A 1 170 ? 8.541 -0.785 5.849 1.00 84.25 170 SER A N 1
ATOM 1271 C CA . SER A 1 170 ? 8.059 0.520 6.304 1.00 84.25 170 SER A CA 1
ATOM 1272 C C . SER A 1 170 ? 7.299 1.201 5.175 1.00 84.25 170 SER A C 1
ATOM 1274 O O . SER A 1 170 ? 7.838 1.332 4.077 1.00 84.25 170 SER A O 1
ATOM 1276 N N . ALA A 1 171 ? 6.077 1.651 5.433 1.00 85.00 171 ALA A N 1
ATOM 1277 C CA . ALA A 1 171 ? 5.288 2.399 4.462 1.00 85.00 171 ALA A CA 1
ATOM 1278 C C . ALA A 1 171 ? 4.719 3.678 5.087 1.00 85.00 171 ALA A C 1
ATOM 1280 O O . ALA A 1 171 ? 4.219 3.631 6.209 1.00 85.00 171 ALA A O 1
ATOM 1281 N N . ASP A 1 172 ? 4.803 4.785 4.356 1.00 85.19 172 ASP A N 1
ATOM 1282 C CA . ASP A 1 172 ? 4.140 6.057 4.657 1.00 85.19 172 ASP A CA 1
ATOM 1283 C C . ASP A 1 172 ? 3.199 6.377 3.487 1.00 85.19 172 ASP A C 1
ATOM 1285 O O . ASP A 1 172 ? 3.610 6.314 2.324 1.00 85.19 172 ASP A O 1
ATOM 1289 N N . LEU A 1 173 ? 1.912 6.583 3.767 1.00 85.88 173 LEU A N 1
ATOM 1290 C CA . LEU A 1 173 ? 0.904 6.858 2.747 1.00 85.88 173 LEU A CA 1
ATOM 1291 C C . LEU A 1 173 ? 0.057 8.070 3.136 1.00 85.88 173 LEU A C 1
ATOM 1293 O O . LEU A 1 173 ? -0.622 8.071 4.162 1.00 85.88 173 LEU A O 1
ATOM 1297 N N . HIS A 1 174 ? -0.014 9.050 2.240 1.00 85.25 174 HIS A N 1
ATOM 1298 C CA . HIS A 1 174 ? -0.822 10.255 2.394 1.00 85.25 174 HIS A CA 1
ATOM 1299 C C . HIS A 1 174 ? -1.856 10.373 1.264 1.00 85.25 174 HIS A C 1
ATOM 1301 O O . HIS A 1 174 ? -1.549 10.125 0.095 1.00 85.25 174 HIS A O 1
ATOM 1307 N N . ASP A 1 175 ? -3.091 10.752 1.605 1.00 86.25 175 ASP A N 1
ATOM 1308 C CA . ASP A 1 175 ? -4.186 10.999 0.651 1.00 86.25 175 ASP A CA 1
ATOM 1309 C C . ASP A 1 175 ? -4.479 9.803 -0.281 1.00 86.25 175 ASP A C 1
ATOM 1311 O O . ASP A 1 175 ? -4.689 9.935 -1.491 1.00 86.25 175 ASP A O 1
ATOM 1315 N N . SER A 1 176 ? -4.502 8.591 0.283 1.00 84.94 176 SER A N 1
ATOM 1316 C CA . SER A 1 176 ? -4.723 7.371 -0.496 1.00 84.94 176 SER A CA 1
ATOM 1317 C C . SER A 1 176 ? -6.196 6.946 -0.580 1.00 84.94 176 SER A C 1
ATOM 1319 O O . SER A 1 176 ? -6.932 6.864 0.400 1.00 84.94 176 SER A O 1
ATOM 1321 N N . GLY A 1 177 ? -6.670 6.599 -1.776 1.00 87.69 177 GLY A N 1
ATOM 1322 C CA . GLY A 1 177 ? -8.047 6.136 -1.969 1.00 87.69 177 GLY A CA 1
ATOM 1323 C C . GLY A 1 177 ? -8.297 4.772 -1.320 1.00 87.69 177 GLY A C 1
ATOM 1324 O O . GLY A 1 177 ? -9.193 4.611 -0.493 1.00 87.69 177 GLY A O 1
ATOM 1325 N N . LYS A 1 178 ? -7.529 3.759 -1.719 1.00 89.69 178 LYS A N 1
ATOM 1326 C CA . LYS A 1 178 ? -7.659 2.385 -1.210 1.00 89.69 178 LYS A CA 1
ATOM 1327 C C . LYS A 1 178 ? -6.290 1.742 -1.116 1.00 89.69 178 LYS A C 1
ATOM 1329 O O . LYS A 1 178 ? -5.558 1.740 -2.104 1.00 89.69 178 LYS A O 1
ATOM 1334 N N . VAL A 1 179 ? -6.008 1.168 0.042 1.00 89.25 179 VAL A N 1
ATOM 1335 C CA . VAL A 1 179 ? -4.752 0.505 0.374 1.00 89.25 179 VAL A CA 1
ATOM 1336 C C . VAL A 1 179 ? -5.072 -0.929 0.774 1.00 89.25 179 VAL A C 1
ATOM 1338 O O . VAL A 1 179 ? -5.897 -1.158 1.658 1.00 89.25 179 VAL A O 1
ATOM 1341 N N . THR A 1 180 ? -4.440 -1.884 0.103 1.00 89.62 180 THR A N 1
ATOM 1342 C CA . THR A 1 180 ? -4.518 -3.312 0.423 1.00 89.62 180 THR A CA 1
ATOM 1343 C C . THR A 1 180 ? -3.107 -3.854 0.576 1.00 89.62 180 THR A C 1
ATOM 1345 O O . THR A 1 180 ? -2.252 -3.562 -0.262 1.00 89.62 180 THR A O 1
ATOM 1348 N N . ALA A 1 181 ? -2.855 -4.611 1.636 1.00 88.38 181 ALA A N 1
ATOM 1349 C CA . ALA A 1 181 ? -1.568 -5.250 1.841 1.00 88.38 181 ALA A CA 1
ATOM 1350 C C . ALA A 1 181 ? -1.740 -6.673 2.377 1.00 88.38 181 ALA A C 1
ATOM 1352 O O . ALA A 1 181 ? -2.341 -6.837 3.435 1.00 88.38 181 ALA A O 1
ATOM 1353 N N . ASP A 1 182 ? -1.148 -7.646 1.687 1.00 88.06 182 ASP A N 1
ATOM 1354 C CA . ASP A 1 182 ? -1.086 -9.041 2.124 1.00 88.06 182 ASP A CA 1
ATOM 1355 C C . ASP A 1 182 ? 0.368 -9.365 2.491 1.00 88.06 182 ASP A C 1
ATOM 1357 O O . ASP A 1 182 ? 1.280 -9.216 1.674 1.00 88.06 182 ASP A O 1
ATOM 1361 N N . LEU A 1 183 ? 0.623 -9.746 3.745 1.00 85.94 183 LEU A N 1
ATOM 1362 C CA . LEU A 1 183 ? 1.975 -10.027 4.231 1.00 85.94 183 LEU A CA 1
ATOM 1363 C C . LEU A 1 183 ? 2.060 -11.429 4.835 1.00 85.94 183 LEU A C 1
ATOM 1365 O O . LEU A 1 183 ? 1.273 -11.793 5.708 1.00 85.94 183 LEU A O 1
ATOM 1369 N N . HIS A 1 184 ? 3.059 -12.201 4.410 1.00 88.69 184 HIS A N 1
ATOM 1370 C CA . HIS A 1 184 ? 3.317 -13.555 4.893 1.00 88.69 184 HIS A CA 1
ATOM 1371 C C . HIS A 1 184 ? 4.705 -13.653 5.537 1.00 88.69 184 HIS A C 1
ATOM 1373 O O . HIS A 1 184 ? 5.717 -13.329 4.916 1.00 88.69 184 HIS A O 1
ATOM 1379 N N . GLU A 1 185 ? 4.743 -14.090 6.796 1.00 87.50 185 GLU A N 1
ATOM 1380 C CA . GLU A 1 185 ? 5.942 -14.217 7.634 1.00 87.50 185 GLU A CA 1
ATOM 1381 C C . GLU A 1 185 ? 6.811 -12.940 7.750 1.00 87.50 185 GLU A C 1
ATOM 1383 O O . GLU A 1 185 ? 8.048 -13.015 7.731 1.00 87.50 185 GLU A O 1
ATOM 1388 N N . PRO A 1 186 ? 6.239 -11.729 7.888 1.00 83.44 186 PRO A N 1
ATOM 1389 C CA . PRO A 1 186 ? 7.065 -10.546 8.043 1.00 83.44 186 PRO A CA 1
ATOM 1390 C C . PRO A 1 186 ? 7.725 -10.492 9.429 1.00 83.44 186 PRO A C 1
ATOM 1392 O O . PRO A 1 186 ? 7.148 -10.813 10.477 1.00 83.44 186 PRO A O 1
ATOM 1395 N N . SER A 1 187 ? 8.977 -10.036 9.449 1.00 85.81 187 SER A N 1
ATOM 1396 C CA . SER A 1 187 ? 9.730 -9.862 10.692 1.00 85.81 187 SER A CA 1
ATOM 1397 C C . SER A 1 187 ? 9.306 -8.599 11.442 1.00 85.81 187 SER A C 1
ATOM 1399 O O . SER A 1 187 ? 9.185 -8.622 12.668 1.00 85.81 187 SER A O 1
ATOM 1401 N N . GLN A 1 188 ? 9.131 -7.490 10.721 1.00 84.88 188 GLN A N 1
ATOM 1402 C CA . GLN A 1 188 ? 8.718 -6.200 11.270 1.00 84.88 188 GLN A CA 1
ATOM 1403 C C . GLN A 1 188 ? 8.022 -5.379 10.189 1.00 84.88 188 GLN A C 1
ATOM 1405 O O . GLN A 1 188 ? 8.662 -5.048 9.190 1.00 84.88 188 GLN A O 1
ATOM 1410 N N . ASP A 1 189 ? 6.781 -4.978 10.451 1.00 84.12 189 ASP A N 1
ATOM 1411 C CA . ASP A 1 189 ? 6.036 -4.077 9.577 1.00 84.12 189 ASP A CA 1
ATOM 1412 C C . ASP A 1 189 ? 5.561 -2.844 10.326 1.00 84.12 189 ASP A C 1
ATOM 1414 O O . ASP A 1 189 ? 4.992 -2.930 11.416 1.00 84.12 189 ASP A O 1
ATOM 1418 N N . THR A 1 190 ? 5.778 -1.693 9.706 1.00 85.62 190 THR A N 1
ATOM 1419 C CA . THR A 1 190 ? 5.271 -0.398 10.156 1.00 85.62 190 THR A CA 1
ATOM 1420 C C . THR A 1 190 ? 4.566 0.296 9.005 1.00 85.62 190 THR A C 1
ATOM 1422 O O . THR A 1 190 ? 5.145 0.427 7.923 1.00 85.62 190 THR A O 1
ATOM 1425 N N . ALA A 1 191 ? 3.344 0.759 9.244 1.00 86.88 191 ALA A N 1
ATOM 1426 C CA . ALA A 1 191 ? 2.592 1.559 8.291 1.00 86.88 191 ALA A CA 1
ATOM 1427 C C . ALA A 1 191 ? 2.050 2.825 8.970 1.00 86.88 191 ALA A C 1
ATOM 1429 O O . ALA A 1 191 ? 1.407 2.719 10.012 1.00 86.88 191 ALA A O 1
ATOM 1430 N N . ASP A 1 192 ? 2.309 3.991 8.382 1.00 87.56 192 ASP A N 1
ATOM 1431 C CA . ASP A 1 192 ? 1.691 5.271 8.749 1.00 87.56 192 ASP A CA 1
ATOM 1432 C C . ASP A 1 192 ? 0.786 5.707 7.589 1.00 87.56 192 ASP A C 1
ATOM 1434 O O . ASP A 1 192 ? 1.212 5.714 6.431 1.00 87.56 192 ASP A O 1
ATOM 1438 N N . LEU A 1 193 ? -0.496 5.935 7.868 1.00 87.94 193 LEU A N 1
ATOM 1439 C CA . LEU A 1 193 ? -1.496 6.272 6.861 1.00 87.94 193 LEU A CA 1
ATOM 1440 C C . LEU A 1 193 ? -2.291 7.505 7.285 1.00 87.94 193 LEU A C 1
ATOM 1442 O O . LEU A 1 193 ? -3.013 7.480 8.282 1.00 87.94 193 LEU A O 1
ATOM 1446 N N . HIS A 1 194 ? -2.272 8.541 6.452 1.00 85.50 194 HIS A N 1
ATOM 1447 C CA . HIS A 1 194 ? -3.045 9.765 6.646 1.00 85.50 194 HIS A CA 1
ATOM 1448 C C . HIS A 1 194 ? -4.092 9.939 5.535 1.00 85.50 194 HIS A C 1
ATOM 1450 O O . HIS A 1 194 ? -3.800 9.745 4.352 1.00 85.50 194 HIS A O 1
ATOM 1456 N N . ASP A 1 195 ? -5.326 10.288 5.909 1.00 85.62 195 ASP A N 1
ATOM 1457 C CA . ASP A 1 195 ? -6.440 10.598 4.994 1.00 85.62 195 ASP A CA 1
ATOM 1458 C C . ASP A 1 195 ? -6.796 9.468 4.004 1.00 85.62 195 ASP A C 1
ATOM 1460 O O . ASP A 1 195 ? -7.289 9.689 2.893 1.00 85.62 195 ASP A O 1
ATOM 1464 N N . SER A 1 196 ? -6.585 8.213 4.411 1.00 86.31 196 SER A N 1
ATOM 1465 C CA . SER A 1 196 ? -6.861 7.056 3.555 1.00 86.31 196 SER A CA 1
ATOM 1466 C C . SER A 1 196 ? -8.338 6.640 3.578 1.00 86.31 196 SER A C 1
ATOM 1468 O O . SER A 1 196 ? -8.889 6.342 4.633 1.00 86.31 196 SER A O 1
ATOM 1470 N N . SER A 1 197 ? -9.025 6.532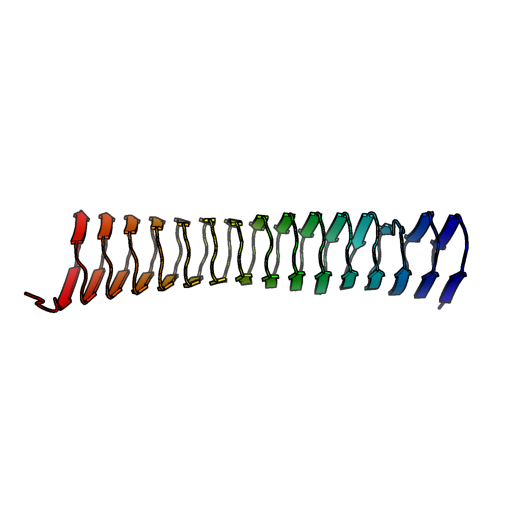 2.431 1.00 87.50 197 SER A N 1
ATOM 1471 C CA . SER A 1 197 ? -10.468 6.200 2.472 1.00 87.50 197 SER A CA 1
ATOM 1472 C C . SER A 1 197 ? -10.731 4.753 2.908 1.00 87.50 197 SER A C 1
ATOM 1474 O O . SER A 1 197 ? -11.625 4.511 3.720 1.00 87.50 197 SER A O 1
ATOM 1476 N N . GLN A 1 198 ? -9.990 3.779 2.380 1.00 89.38 198 GLN A N 1
ATOM 1477 C CA . GLN A 1 198 ? -10.128 2.367 2.754 1.00 89.38 198 GLN A CA 1
ATOM 1478 C C . GLN A 1 198 ? -8.759 1.724 2.949 1.00 89.38 198 GLN A C 1
ATOM 1480 O O . GLN A 1 198 ? -7.915 1.801 2.059 1.00 89.38 198 GLN A O 1
ATOM 1485 N N . VAL A 1 199 ? -8.575 1.047 4.077 1.00 89.69 199 VAL A N 1
ATOM 1486 C CA . VAL A 1 199 ? -7.354 0.313 4.417 1.00 89.69 199 VAL A CA 1
ATOM 1487 C C . VAL A 1 199 ? -7.729 -1.124 4.761 1.00 89.69 199 VAL A C 1
ATOM 1489 O O . VAL A 1 199 ? -8.615 -1.360 5.585 1.00 89.69 199 VAL A O 1
ATOM 1492 N N . THR A 1 200 ? -7.078 -2.082 4.110 1.00 89.50 200 THR A N 1
ATOM 1493 C CA . THR A 1 200 ? -7.199 -3.516 4.392 1.00 89.50 200 THR A CA 1
ATOM 1494 C C . THR A 1 200 ? -5.805 -4.113 4.501 1.00 89.50 200 THR A C 1
ATOM 1496 O O . THR A 1 200 ? -4.974 -3.870 3.626 1.00 89.50 200 THR A O 1
ATOM 1499 N N . ALA A 1 201 ? -5.551 -4.858 5.569 1.00 88.44 201 ALA A N 1
ATOM 1500 C CA . ALA A 1 201 ? -4.282 -5.531 5.783 1.00 88.44 201 ALA A CA 1
ATOM 1501 C C . ALA A 1 201 ? -4.520 -6.964 6.266 1.00 88.44 201 ALA A C 1
ATOM 1503 O O . ALA A 1 201 ? -5.130 -7.147 7.319 1.00 88.44 201 ALA A O 1
ATOM 1504 N N . ASP A 1 202 ? -4.003 -7.941 5.526 1.00 88.94 202 ASP A N 1
ATOM 1505 C CA . ASP A 1 202 ? -4.062 -9.357 5.879 1.00 88.94 202 ASP A CA 1
ATOM 1506 C C . ASP A 1 202 ? -2.632 -9.828 6.194 1.00 88.94 202 ASP A C 1
ATOM 1508 O O . ASP A 1 202 ? -1.732 -9.762 5.355 1.00 88.94 202 ASP A O 1
ATOM 1512 N N . LEU A 1 203 ? -2.379 -10.245 7.435 1.00 87.25 203 LEU A N 1
ATOM 1513 C CA . LEU A 1 203 ? -1.044 -10.593 7.925 1.00 87.25 203 LEU A CA 1
ATOM 1514 C C . LEU A 1 203 ? -1.025 -12.021 8.486 1.00 87.25 203 LEU A C 1
ATOM 1516 O O . LEU A 1 203 ? -1.696 -12.328 9.472 1.00 87.25 203 LEU A O 1
ATOM 1520 N N . HIS A 1 204 ? -0.187 -12.879 7.907 1.00 89.69 204 HIS A N 1
ATOM 1521 C CA . HIS A 1 204 ? 0.013 -14.263 8.338 1.00 89.69 204 HIS A CA 1
ATOM 1522 C C . HIS A 1 204 ? 1.398 -14.444 8.969 1.00 89.69 204 HIS A C 1
ATOM 1524 O O . HIS A 1 204 ? 2.413 -14.134 8.350 1.00 89.69 204 HIS A O 1
ATOM 1530 N N . GLU A 1 205 ? 1.444 -14.945 10.203 1.00 89.88 205 GLU A N 1
ATOM 1531 C CA . GLU A 1 205 ? 2.662 -15.176 10.992 1.00 89.88 205 GLU A CA 1
ATOM 1532 C C . GLU A 1 205 ? 3.580 -13.940 11.204 1.00 89.88 205 GLU A C 1
ATOM 1534 O O . GLU A 1 205 ? 4.809 -14.080 11.210 1.00 89.88 205 GLU A O 1
ATOM 1539 N N . PRO A 1 206 ? 3.066 -12.706 11.425 1.00 87.50 206 PRO A N 1
ATOM 1540 C CA . PRO A 1 206 ? 3.942 -11.570 11.680 1.00 87.50 206 PRO A CA 1
ATOM 1541 C C . PRO A 1 206 ? 4.611 -11.676 13.057 1.00 87.50 206 PRO A C 1
ATOM 1543 O O . PRO A 1 206 ? 3.975 -11.922 14.092 1.00 87.50 206 PRO A O 1
ATOM 1546 N N . SER A 1 207 ? 5.914 -11.396 13.101 1.00 88.50 207 SER A N 1
ATOM 1547 C CA . SER A 1 207 ? 6.629 -11.256 14.374 1.00 88.50 207 SER A CA 1
ATOM 1548 C C . SER A 1 207 ? 6.257 -9.950 15.086 1.00 88.50 207 SER A C 1
ATOM 1550 O O . SER A 1 207 ? 6.005 -9.956 16.294 1.00 88.50 207 SER A O 1
ATOM 1552 N N . GLN A 1 208 ? 6.217 -8.833 14.356 1.00 86.81 208 GLN A N 1
ATOM 1553 C CA . GLN A 1 208 ? 5.797 -7.525 14.864 1.00 86.81 208 GLN A CA 1
ATOM 1554 C C . GLN A 1 208 ? 5.102 -6.724 13.761 1.00 86.81 208 GLN A C 1
ATOM 1556 O O . GLN A 1 208 ? 5.697 -6.514 12.707 1.00 86.81 208 GLN A O 1
ATOM 1561 N N . ALA A 1 209 ? 3.897 -6.231 14.034 1.00 86.44 209 ALA A N 1
ATOM 1562 C CA . ALA A 1 209 ? 3.166 -5.328 13.151 1.00 86.44 209 ALA A CA 1
ATOM 1563 C C . ALA A 1 209 ? 2.695 -4.086 13.919 1.00 86.44 209 ALA A C 1
ATOM 1565 O O . ALA A 1 209 ? 2.110 -4.207 14.999 1.00 86.44 209 ALA A O 1
ATOM 1566 N N . THR A 1 210 ? 2.938 -2.906 13.354 1.00 87.06 210 THR A N 1
ATOM 1567 C CA . THR A 1 210 ? 2.468 -1.619 13.872 1.00 87.06 210 THR A CA 1
ATOM 1568 C C . THR A 1 210 ? 1.782 -0.834 12.761 1.00 87.06 210 THR A C 1
ATOM 1570 O O . THR A 1 210 ? 2.334 -0.708 11.667 1.00 87.06 210 THR A O 1
ATOM 1573 N N . ALA A 1 211 ? 0.608 -0.277 13.044 1.00 87.44 211 ALA A N 1
ATOM 1574 C CA . ALA A 1 211 ? -0.095 0.590 12.110 1.00 87.44 211 ALA A CA 1
ATOM 1575 C C . ALA A 1 211 ? -0.645 1.837 12.811 1.00 87.44 211 ALA A C 1
ATOM 1577 O O . ALA A 1 211 ? -1.413 1.710 13.761 1.00 87.44 211 ALA A O 1
ATOM 1578 N N . ASP A 1 212 ? -0.308 3.013 12.288 1.00 88.94 212 ASP A N 1
ATOM 1579 C CA . ASP A 1 212 ? -0.838 4.301 12.730 1.00 88.94 212 ASP A CA 1
ATOM 1580 C C . ASP A 1 212 ? -1.722 4.858 11.602 1.00 88.94 212 ASP A C 1
ATOM 1582 O O . ASP A 1 212 ? -1.265 5.031 10.473 1.00 88.94 212 ASP A O 1
ATOM 1586 N N . LEU A 1 213 ? -3.019 5.060 11.858 1.00 88.88 213 LEU A N 1
ATOM 1587 C CA . LEU A 1 213 ? -3.979 5.518 10.849 1.00 88.88 213 LEU A CA 1
ATOM 1588 C C . LEU A 1 213 ? -4.722 6.769 11.326 1.00 88.88 213 LEU A C 1
ATOM 1590 O O . LEU A 1 213 ? -5.408 6.748 12.350 1.00 88.88 213 LEU A O 1
ATOM 1594 N N . HIS A 1 214 ? -4.681 7.835 10.530 1.00 89.00 214 HIS A N 1
ATOM 1595 C CA . HIS A 1 214 ? -5.369 9.094 10.800 1.00 89.00 214 HIS A CA 1
ATOM 1596 C C . HIS A 1 214 ? -6.514 9.337 9.804 1.00 89.00 214 HIS A C 1
ATOM 1598 O O . HIS A 1 214 ? -6.311 9.358 8.590 1.00 89.00 214 HIS A O 1
ATOM 1604 N N . GLU A 1 215 ? -7.726 9.508 10.335 1.00 88.56 215 GLU A N 1
ATOM 1605 C CA . GLU A 1 215 ? -8.976 9.783 9.614 1.00 88.56 215 GLU A CA 1
ATOM 1606 C C . GLU A 1 215 ? -9.405 8.746 8.542 1.00 88.56 215 GLU A C 1
ATOM 1608 O O . GLU A 1 215 ? -10.003 9.127 7.525 1.00 88.56 215 GLU A O 1
ATOM 1613 N N . PRO A 1 216 ? -9.209 7.416 8.712 1.00 88.44 216 PRO A N 1
ATOM 1614 C CA . PRO A 1 216 ? -9.659 6.489 7.687 1.00 88.44 216 PRO A CA 1
ATOM 1615 C C . PRO A 1 216 ? -11.188 6.344 7.671 1.00 88.44 216 PRO A C 1
ATOM 1617 O O . PRO A 1 216 ? -11.847 6.201 8.707 1.00 88.44 216 PRO A O 1
ATOM 1620 N N . SER A 1 217 ? -11.801 6.285 6.482 1.00 89.69 217 SER A N 1
ATOM 1621 C CA . SER A 1 217 ? -13.243 5.973 6.431 1.00 89.69 217 SER A CA 1
ATOM 1622 C C . SER A 1 217 ? -13.505 4.515 6.822 1.00 89.69 217 SER A C 1
ATOM 1624 O O . SER A 1 217 ? -14.482 4.220 7.513 1.00 89.69 217 SER A O 1
ATOM 1626 N N . GLN A 1 218 ? -12.644 3.589 6.401 1.00 90.31 218 GLN A N 1
ATOM 1627 C CA . GLN A 1 218 ? -12.704 2.187 6.805 1.00 90.31 218 GLN A CA 1
ATOM 1628 C C . GLN A 1 218 ? -11.295 1.630 6.995 1.00 90.31 218 GLN A C 1
ATOM 1630 O O . GLN A 1 218 ? -10.475 1.728 6.087 1.00 90.31 218 GLN A O 1
ATOM 1635 N N . ALA A 1 219 ? -11.053 1.000 8.139 1.00 90.25 219 ALA A N 1
ATOM 1636 C CA . ALA A 1 219 ? -9.855 0.220 8.419 1.00 90.25 219 ALA A CA 1
ATOM 1637 C C . ALA A 1 219 ? -10.259 -1.219 8.761 1.00 90.25 219 ALA A C 1
ATOM 1639 O O . ALA A 1 219 ? -11.169 -1.444 9.565 1.00 90.25 219 ALA A O 1
ATOM 1640 N N . THR A 1 220 ? -9.635 -2.196 8.111 1.00 88.62 220 THR A N 1
ATOM 1641 C CA . THR A 1 220 ? -9.832 -3.629 8.362 1.00 88.62 220 THR A CA 1
ATOM 1642 C C . THR A 1 220 ? -8.479 -4.315 8.463 1.00 88.62 220 THR A C 1
ATOM 1644 O O . THR A 1 220 ? -7.623 -4.082 7.613 1.00 88.62 220 THR A O 1
ATOM 1647 N N . ALA A 1 221 ? -8.301 -5.142 9.486 1.00 87.56 221 ALA A N 1
ATOM 1648 C CA . ALA A 1 221 ? -7.126 -5.985 9.645 1.00 87.56 221 ALA A CA 1
ATOM 1649 C C . ALA A 1 221 ? -7.547 -7.434 9.928 1.00 87.56 221 ALA A C 1
ATOM 1651 O O . ALA A 1 221 ? -8.412 -7.646 10.780 1.00 87.56 221 ALA A O 1
ATOM 1652 N N . ASP A 1 222 ? -6.934 -8.391 9.239 1.00 87.56 222 ASP A N 1
ATOM 1653 C CA . ASP A 1 222 ? -7.009 -9.828 9.525 1.00 87.56 222 ASP A CA 1
ATOM 1654 C C . ASP A 1 222 ? -5.600 -10.318 9.891 1.00 87.56 222 ASP A C 1
ATOM 1656 O O . ASP A 1 222 ? -4.640 -10.100 9.149 1.00 87.56 222 ASP A O 1
ATOM 1660 N N . LEU A 1 223 ? -5.445 -10.907 11.075 1.00 85.25 223 LEU A N 1
ATOM 1661 C CA . LEU A 1 223 ? -4.157 -11.357 11.598 1.00 85.25 223 LEU A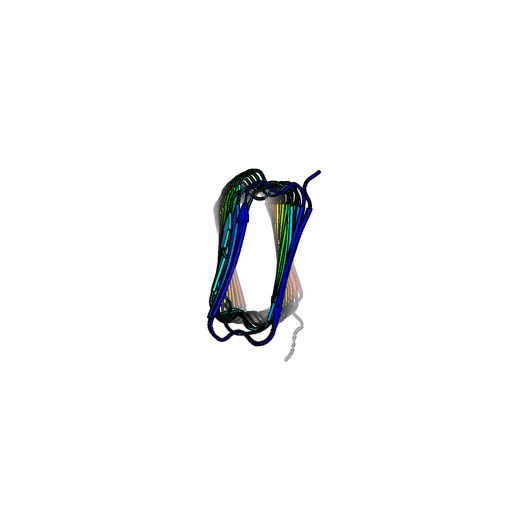 CA 1
ATOM 1662 C C . LEU A 1 223 ? -4.241 -12.810 12.049 1.00 85.25 223 LEU A C 1
ATOM 1664 O O . LEU A 1 223 ? -5.013 -13.146 12.947 1.00 85.25 223 LEU A O 1
ATOM 1668 N N . HIS A 1 224 ? -3.352 -13.640 11.512 1.00 88.56 224 HIS A N 1
ATOM 1669 C CA . HIS A 1 224 ? -3.237 -15.055 11.855 1.00 88.56 224 HIS A CA 1
ATOM 1670 C C . HIS A 1 224 ? -1.843 -15.369 12.413 1.00 88.56 224 HIS A C 1
ATOM 1672 O O . HIS A 1 224 ? -0.839 -14.941 11.844 1.00 88.56 224 HIS A O 1
ATOM 1678 N N . ASP A 1 225 ? -1.762 -16.115 13.519 1.00 89.50 225 ASP A N 1
ATOM 1679 C CA . ASP A 1 225 ? -0.507 -16.590 14.136 1.00 89.50 225 ASP A CA 1
ATOM 1680 C C . ASP A 1 225 ? 0.505 -15.469 14.479 1.00 89.50 225 ASP A C 1
ATOM 1682 O O . ASP A 1 225 ? 1.727 -15.620 14.410 1.00 89.50 225 ASP A O 1
ATOM 1686 N N . SER A 1 226 ? 0.000 -14.297 14.864 1.00 87.12 226 SER A N 1
ATOM 1687 C CA . SER A 1 226 ? 0.837 -13.123 15.152 1.00 87.12 226 SER A CA 1
ATOM 1688 C C . SER A 1 226 ? 1.492 -13.144 16.544 1.00 87.12 226 SER A C 1
ATOM 1690 O O . SER A 1 226 ? 0.887 -13.504 17.560 1.00 87.12 226 SER A O 1
ATOM 1692 N N . SER A 1 227 ? 2.738 -12.669 16.639 1.00 88.38 227 SER A N 1
ATOM 1693 C CA . SER A 1 227 ? 3.423 -12.521 17.933 1.00 88.38 227 SER A CA 1
ATOM 1694 C C . SER A 1 227 ? 3.076 -11.207 18.642 1.00 88.38 227 SER A C 1
ATOM 1696 O O . SER A 1 227 ? 2.719 -11.220 19.824 1.00 88.38 227 SER A O 1
ATOM 1698 N N . GLN A 1 228 ? 3.194 -10.067 17.956 1.00 86.19 228 GLN A N 1
ATOM 1699 C CA . GLN A 1 228 ? 2.888 -8.748 18.518 1.00 86.19 228 GLN A CA 1
ATOM 1700 C C . GLN A 1 228 ? 2.254 -7.833 17.472 1.00 86.19 228 GLN A C 1
ATOM 1702 O O . GLN A 1 228 ? 2.819 -7.642 16.398 1.00 86.19 228 GLN A O 1
ATOM 1707 N N . VAL A 1 229 ? 1.125 -7.223 17.825 1.00 83.62 229 VAL A N 1
ATOM 1708 C CA . VAL A 1 229 ? 0.400 -6.276 16.969 1.00 83.62 229 VAL A CA 1
ATOM 1709 C C . VAL A 1 229 ? 0.055 -5.026 17.769 1.00 83.62 229 VAL A C 1
ATOM 1711 O O . VAL A 1 229 ? -0.443 -5.128 18.893 1.00 83.62 229 VAL A O 1
ATOM 1714 N N . THR A 1 230 ? 0.323 -3.855 17.196 1.00 86.12 230 THR A N 1
ATOM 1715 C CA . THR A 1 230 ? -0.086 -2.547 17.728 1.00 86.12 230 THR A CA 1
ATOM 1716 C C . THR A 1 230 ? -0.808 -1.762 16.638 1.00 86.12 230 THR A C 1
ATOM 1718 O O . THR A 1 230 ? -0.332 -1.726 15.506 1.00 86.12 230 THR A O 1
ATOM 1721 N N . ALA A 1 231 ? -1.946 -1.152 16.953 1.00 86.75 231 ALA A N 1
ATOM 1722 C CA . ALA A 1 231 ? -2.670 -0.318 16.002 1.00 86.75 231 ALA A CA 1
ATOM 1723 C C . ALA A 1 231 ? -3.242 0.930 16.680 1.00 86.75 231 ALA A C 1
ATOM 1725 O O . ALA A 1 231 ? -4.059 0.801 17.592 1.00 86.75 231 ALA A O 1
ATOM 1726 N N . ASP A 1 232 ? -2.877 2.109 16.186 1.00 88.19 232 ASP A N 1
ATOM 1727 C CA . ASP A 1 232 ? -3.383 3.392 16.667 1.00 88.19 232 ASP A CA 1
ATOM 1728 C C . ASP A 1 232 ? -4.251 4.024 15.569 1.00 88.19 232 ASP A C 1
ATOM 1730 O O . ASP A 1 232 ? -3.784 4.309 14.468 1.00 88.19 232 ASP A O 1
ATOM 1734 N N . LEU A 1 233 ? -5.547 4.217 15.831 1.00 88.75 233 LEU A N 1
ATOM 1735 C CA . LEU A 1 233 ? -6.494 4.778 14.863 1.00 88.75 233 LEU A CA 1
ATOM 1736 C C . LEU A 1 233 ? -7.142 6.052 15.413 1.00 88.75 233 LEU A C 1
ATOM 1738 O O . LEU A 1 233 ? -7.813 6.031 16.448 1.00 88.75 233 LEU A O 1
ATOM 1742 N N . TYR A 1 234 ? -7.029 7.150 14.671 1.00 88.56 234 TYR A N 1
ATOM 1743 C CA . TYR A 1 234 ? -7.618 8.441 15.021 1.00 88.56 234 TYR A CA 1
ATOM 1744 C C . TYR A 1 234 ? -8.792 8.788 14.093 1.00 88.56 234 TYR A C 1
ATOM 1746 O O . TYR A 1 234 ? -8.649 8.797 12.875 1.00 88.56 234 TYR A O 1
ATOM 1754 N N . GLU A 1 235 ? -9.965 9.044 14.672 1.00 89.25 235 GLU A N 1
ATOM 1755 C CA . GLU A 1 235 ? -11.222 9.407 13.998 1.00 89.25 235 GLU A CA 1
ATOM 1756 C C . GLU A 1 235 ? -11.698 8.447 12.871 1.00 89.25 235 GLU A C 1
ATOM 1758 O O . GLU A 1 235 ? -12.236 8.903 11.855 1.00 89.25 235 GLU A O 1
ATOM 1763 N N . PRO A 1 236 ? -11.591 7.103 12.998 1.00 88.81 236 PRO A N 1
ATOM 1764 C CA . PRO A 1 236 ? -12.065 6.219 11.941 1.00 88.81 236 PRO A CA 1
ATOM 1765 C C . PRO A 1 236 ? -13.603 6.176 11.885 1.00 88.81 236 PRO A C 1
ATOM 1767 O O . PRO A 1 236 ? -14.298 6.051 12.902 1.00 88.81 236 PRO A O 1
ATOM 1770 N N . SER A 1 237 ? -14.187 6.170 10.682 1.00 90.12 237 SER A N 1
ATOM 1771 C CA . SER A 1 237 ? -15.638 5.926 10.569 1.00 90.12 237 SER A CA 1
ATOM 1772 C C . SER A 1 237 ? -15.989 4.467 10.893 1.00 90.12 237 SER A C 1
ATOM 1774 O O . SER A 1 237 ? -16.991 4.199 11.563 1.00 90.12 237 SER A O 1
ATOM 1776 N N . GLN A 1 238 ? -15.170 3.511 10.453 1.00 89.44 238 GLN A N 1
ATOM 1777 C CA . GLN A 1 238 ? -15.298 2.100 10.817 1.00 89.44 238 GLN A CA 1
ATOM 1778 C C . GLN A 1 238 ? -13.918 1.467 10.995 1.00 89.44 238 GLN A C 1
ATOM 1780 O O . GLN A 1 238 ? -13.081 1.564 10.102 1.00 89.44 238 GLN A O 1
ATOM 1785 N N . ALA A 1 239 ? -13.718 0.773 12.110 1.00 88.69 239 ALA A N 1
ATOM 1786 C CA . ALA A 1 239 ? -12.547 -0.055 12.372 1.00 88.69 239 ALA A CA 1
ATOM 1787 C C . ALA A 1 239 ? -12.995 -1.498 12.643 1.00 88.69 239 ALA A C 1
ATOM 1789 O O . ALA A 1 239 ? -13.898 -1.721 13.455 1.00 88.69 239 ALA A O 1
ATOM 1790 N N . THR A 1 240 ? -12.402 -2.462 11.941 1.00 87.56 240 THR A N 1
ATOM 1791 C CA . THR A 1 240 ? -12.648 -3.899 12.123 1.00 87.56 240 THR A CA 1
ATOM 1792 C C . THR A 1 240 ? -11.321 -4.632 12.272 1.00 87.56 240 THR A C 1
ATOM 1794 O O . THR A 1 240 ? -10.411 -4.394 11.486 1.00 87.56 240 THR A O 1
ATOM 1797 N N . ALA A 1 241 ? -11.223 -5.522 13.252 1.00 85.81 241 ALA A N 1
ATOM 1798 C CA . ALA A 1 241 ? -10.087 -6.423 13.407 1.00 85.81 241 ALA A CA 1
ATOM 1799 C C . ALA A 1 241 ? -10.582 -7.861 13.601 1.00 85.81 241 ALA A C 1
ATOM 1801 O O . ALA A 1 241 ? -11.494 -8.080 14.401 1.00 85.81 241 ALA A O 1
ATOM 1802 N N . ASP A 1 242 ? -9.983 -8.805 12.883 1.00 86.00 242 ASP A N 1
ATOM 1803 C CA . ASP A 1 242 ? -10.106 -10.248 13.103 1.00 86.00 242 ASP A CA 1
ATOM 1804 C C . ASP A 1 242 ? -8.725 -10.786 13.501 1.00 86.00 242 ASP A C 1
ATOM 1806 O O . ASP A 1 242 ? -7.718 -10.472 12.863 1.00 86.00 242 ASP A O 1
ATOM 1810 N N . LEU A 1 243 ? -8.657 -11.489 14.630 1.00 83.19 243 LEU A N 1
ATOM 1811 C CA . LEU A 1 243 ? -7.412 -11.905 15.271 1.00 83.19 243 LEU A CA 1
ATOM 1812 C C . LEU A 1 243 ? -7.497 -13.389 15.627 1.00 83.19 243 LEU A C 1
ATOM 1814 O O . LEU A 1 243 ? -8.247 -13.770 16.529 1.00 83.19 243 LEU A O 1
ATOM 1818 N N . HIS A 1 244 ? -6.673 -14.214 14.984 1.00 86.31 244 HIS A N 1
ATOM 1819 C CA . HIS A 1 244 ? -6.582 -15.650 15.227 1.00 86.31 244 HIS A CA 1
ATOM 1820 C C . HIS A 1 244 ? -5.177 -16.039 15.710 1.00 86.31 244 HIS A C 1
ATOM 1822 O O . HIS A 1 244 ? -4.175 -15.700 15.082 1.00 86.31 244 HIS A O 1
ATOM 1828 N N . ASP A 1 245 ? -5.096 -16.773 16.823 1.00 87.44 245 ASP A N 1
ATOM 1829 C CA . ASP A 1 245 ? -3.838 -17.305 17.380 1.00 87.44 245 ASP A CA 1
ATOM 1830 C C . ASP A 1 245 ? -2.773 -16.232 17.709 1.00 87.44 245 ASP A C 1
ATOM 1832 O O . ASP A 1 245 ? -1.562 -16.450 17.632 1.00 87.44 245 ASP A O 1
ATOM 1836 N N . SER A 1 246 ? -3.212 -15.047 18.140 1.00 85.00 246 SER A N 1
ATOM 1837 C CA . SER A 1 246 ? -2.314 -13.933 18.465 1.00 85.00 246 SER A CA 1
ATOM 1838 C C . SER A 1 246 ? -1.764 -13.983 19.898 1.00 85.00 246 SER A C 1
ATOM 1840 O O . SER A 1 246 ? -2.490 -14.156 20.884 1.00 85.00 246 SER A O 1
ATOM 1842 N N . SER A 1 247 ? -0.462 -13.737 20.071 1.00 86.19 247 SER A N 1
ATOM 1843 C CA . SER A 1 247 ? 0.158 -13.689 21.405 1.00 86.19 247 SER A CA 1
ATOM 1844 C C . SER A 1 247 ? -0.124 -12.378 22.151 1.00 86.19 247 SER A C 1
ATOM 1846 O O . SER A 1 247 ? -0.514 -12.411 23.322 1.00 86.19 247 SER A O 1
ATOM 1848 N N . GLN A 1 248 ? 0.083 -11.224 21.509 1.00 83.69 248 GLN A N 1
ATOM 1849 C CA . GLN A 1 248 ? -0.154 -9.907 22.107 1.00 83.69 248 GLN A CA 1
ATOM 1850 C C . GLN A 1 248 ? -0.722 -8.927 21.083 1.00 83.69 248 GLN A C 1
ATOM 1852 O O . GLN A 1 248 ? -0.079 -8.656 20.073 1.00 83.69 248 GLN A O 1
ATOM 1857 N N . VAL A 1 249 ? -1.878 -8.343 21.391 1.00 80.50 249 VAL A N 1
ATOM 1858 C CA . VAL A 1 249 ? -2.498 -7.299 20.567 1.00 80.50 249 VAL A CA 1
ATOM 1859 C C . VAL A 1 249 ? -2.835 -6.083 21.423 1.00 80.50 249 VAL A C 1
ATOM 1861 O O . VAL A 1 249 ? -3.407 -6.223 22.507 1.00 80.50 249 VAL A O 1
ATOM 1864 N N . THR A 1 250 ? -2.456 -4.899 20.945 1.00 83.44 250 THR A N 1
ATOM 1865 C CA . THR A 1 250 ? -2.825 -3.598 21.520 1.00 83.44 250 THR A CA 1
ATOM 1866 C C . THR A 1 250 ? -3.477 -2.747 20.439 1.00 83.44 250 THR A C 1
ATOM 1868 O O . THR A 1 250 ? -2.942 -2.664 19.337 1.00 83.44 250 THR A O 1
ATOM 1871 N N . ALA A 1 251 ? -4.619 -2.135 20.738 1.00 84.12 251 ALA A N 1
ATOM 1872 C CA . ALA A 1 251 ? -5.283 -1.223 19.817 1.00 84.12 251 ALA A CA 1
ATOM 1873 C C . ALA A 1 251 ? -5.813 0.016 20.546 1.00 84.12 251 ALA A C 1
ATOM 1875 O O . ALA A 1 251 ? -6.639 -0.118 21.451 1.00 84.12 251 ALA A O 1
ATOM 1876 N N . ASP A 1 252 ? -5.401 1.200 20.104 1.00 85.06 252 ASP A N 1
ATOM 1877 C CA . ASP A 1 252 ? -5.873 2.478 20.631 1.00 85.06 252 ASP A CA 1
ATOM 1878 C C . ASP A 1 252 ? -6.740 3.170 19.567 1.00 85.06 252 ASP A C 1
ATOM 1880 O O . ASP A 1 252 ? -6.291 3.450 18.458 1.00 85.06 252 ASP A O 1
ATOM 1884 N N . LEU A 1 253 ? -8.019 3.423 19.871 1.00 85.62 253 LEU A N 1
ATOM 1885 C CA . LEU A 1 253 ? -8.952 4.072 18.941 1.00 85.62 253 LEU A CA 1
ATOM 1886 C C . LEU A 1 253 ? -9.515 5.361 19.547 1.00 85.62 253 LEU A C 1
ATOM 1888 O O . LEU A 1 253 ? -10.205 5.337 20.572 1.00 85.62 253 LEU A O 1
ATOM 1892 N N . TYR A 1 254 ? -9.311 6.485 18.864 1.00 87.50 254 TYR A N 1
ATOM 1893 C CA . TYR A 1 254 ? -9.849 7.786 19.255 1.00 87.50 254 TYR A CA 1
ATOM 1894 C C . TYR A 1 254 ? -11.026 8.192 18.362 1.00 87.50 254 TYR A C 1
ATOM 1896 O O . TYR A 1 254 ? -10.905 8.218 17.144 1.00 87.50 254 TYR A O 1
ATOM 1904 N N . GLU A 1 255 ? -12.174 8.491 18.967 1.00 87.88 255 GLU A N 1
ATOM 1905 C CA . GLU A 1 255 ? -13.413 8.929 18.307 1.00 87.88 255 GLU A CA 1
ATOM 1906 C C . GLU A 1 255 ? -13.930 8.024 17.156 1.00 87.88 255 GLU A C 1
ATOM 1908 O O . GLU A 1 255 ? -14.442 8.530 16.152 1.00 87.88 255 GLU A O 1
ATOM 1913 N N . PRO A 1 256 ? -13.889 6.675 17.254 1.00 86.94 256 PRO A N 1
ATOM 1914 C CA . PRO A 1 256 ? -14.421 5.838 16.188 1.00 86.94 256 PRO A CA 1
ATOM 1915 C C . PRO A 1 256 ? -15.959 5.911 16.135 1.00 86.94 256 PRO A C 1
ATOM 1917 O O . PRO A 1 256 ? -16.663 5.787 17.149 1.00 86.94 256 PRO A O 1
ATOM 1920 N N . SER A 1 257 ? -16.531 6.011 14.931 1.00 88.31 257 SER A N 1
ATOM 1921 C CA . SER A 1 257 ? -17.991 5.875 14.782 1.00 88.31 257 SER A CA 1
ATOM 1922 C C . SER A 1 257 ? -18.447 4.429 15.029 1.00 88.31 257 SER A C 1
ATOM 1924 O O . SER A 1 257 ? -19.463 4.199 15.693 1.00 88.31 257 SER A O 1
ATOM 1926 N N . GLN A 1 258 ? -17.695 3.443 14.536 1.00 86.81 258 GLN A N 1
ATOM 1927 C CA . GLN A 1 258 ? -17.922 2.025 14.814 1.00 86.81 258 GLN A CA 1
ATOM 1928 C C . GLN A 1 258 ? -16.590 1.288 14.968 1.00 86.81 258 GLN A C 1
ATOM 1930 O O . GLN A 1 258 ? -15.722 1.407 14.109 1.00 86.81 258 GLN A O 1
ATOM 1935 N N . ALA A 1 259 ? -16.468 0.489 16.025 1.00 86.56 259 ALA A N 1
ATOM 1936 C CA . ALA A 1 259 ? -15.350 -0.422 16.243 1.00 86.56 259 ALA A CA 1
ATOM 1937 C C . ALA A 1 259 ? -15.875 -1.854 16.418 1.00 86.56 259 ALA A C 1
ATOM 1939 O O . ALA A 1 259 ? -16.792 -2.086 17.214 1.00 86.56 259 ALA A O 1
ATOM 1940 N N . THR A 1 260 ? -15.313 -2.796 15.662 1.00 85.81 260 THR A N 1
ATOM 1941 C CA . THR A 1 260 ? -15.615 -4.230 15.746 1.00 85.81 260 THR A CA 1
ATOM 1942 C C . THR A 1 260 ? -14.322 -5.014 15.921 1.00 85.81 260 THR A C 1
ATOM 1944 O O . THR A 1 260 ? -13.362 -4.763 15.200 1.00 85.81 260 THR A O 1
ATOM 1947 N N . ALA A 1 261 ? -14.301 -5.960 16.853 1.00 83.31 261 ALA A N 1
ATOM 1948 C CA . ALA A 1 261 ? -13.188 -6.887 17.014 1.00 83.31 261 ALA A CA 1
ATOM 1949 C C . ALA A 1 261 ? -13.707 -8.321 17.177 1.00 83.31 261 ALA A C 1
ATOM 1951 O O . ALA A 1 261 ? -14.643 -8.541 17.949 1.00 83.31 261 ALA A O 1
ATOM 1952 N N . ASP A 1 262 ? -13.099 -9.266 16.471 1.00 83.62 262 ASP A N 1
ATOM 1953 C CA . ASP A 1 262 ? -13.239 -10.705 16.696 1.00 83.62 262 ASP A CA 1
ATOM 1954 C C . ASP A 1 262 ? -11.880 -11.247 17.156 1.00 83.62 262 ASP A C 1
ATOM 1956 O O . ASP A 1 262 ? -10.851 -10.953 16.546 1.00 83.62 262 ASP A O 1
ATOM 1960 N N . LEU A 1 263 ? -11.858 -11.944 18.292 1.00 80.50 263 LEU A N 1
ATOM 1961 C CA . LEU A 1 263 ? -10.640 -12.501 18.876 1.00 80.50 263 LEU A CA 1
ATOM 1962 C C . LEU A 1 263 ? -10.810 -13.990 19.148 1.00 80.50 263 LEU A C 1
ATOM 1964 O O . LEU A 1 263 ? -11.547 -14.386 20.056 1.00 80.50 263 LEU A O 1
ATOM 1968 N N . HIS A 1 264 ? -10.033 -14.803 18.443 1.00 83.25 264 HIS A N 1
ATOM 1969 C CA . HIS A 1 264 ? -9.988 -16.247 18.592 1.00 83.25 264 HIS A CA 1
ATOM 1970 C C . HIS A 1 264 ? -8.605 -16.700 19.089 1.00 83.25 264 HIS A C 1
ATOM 1972 O O . HIS A 1 264 ? -7.575 -16.333 18.530 1.00 83.25 264 HIS A O 1
ATOM 1978 N N . GLU A 1 265 ? -8.574 -17.480 20.174 1.00 83.25 265 GLU A N 1
ATOM 1979 C CA . GLU A 1 265 ? -7.354 -18.117 20.715 1.00 83.25 265 GLU A CA 1
ATOM 1980 C C . GLU A 1 265 ? -6.205 -17.143 21.078 1.00 83.25 265 GLU A C 1
ATOM 1982 O O . GLU A 1 265 ? -5.034 -17.510 21.173 1.00 83.25 265 GLU A O 1
ATOM 1987 N N . SER A 1 266 ? -6.530 -15.883 21.385 1.00 78.88 266 SER A N 1
ATOM 1988 C CA . SER A 1 266 ? -5.529 -14.870 21.736 1.00 78.88 266 SER A CA 1
ATOM 1989 C C . SER A 1 266 ? -5.030 -14.970 23.190 1.00 78.88 266 SER A C 1
ATOM 1991 O O . SER A 1 266 ? -5.800 -15.095 24.150 1.00 78.88 266 SER A O 1
ATOM 1993 N N . SER A 1 267 ? -3.716 -14.843 23.406 1.00 82.06 267 SER A N 1
ATOM 1994 C CA . SER A 1 267 ? -3.133 -14.890 24.761 1.00 82.06 267 SER A CA 1
ATOM 1995 C C . SER A 1 267 ? -3.368 -13.598 25.551 1.00 82.06 267 SER A C 1
ATOM 1997 O O . SER A 1 267 ? -3.765 -13.655 26.721 1.00 82.06 267 SER A O 1
ATOM 1999 N N . GLN A 1 268 ? -3.119 -12.436 24.939 1.00 79.38 268 GLN A N 1
ATOM 2000 C CA . GLN A 1 268 ? -3.327 -11.121 25.548 1.00 79.38 268 GLN A CA 1
ATOM 2001 C C . GLN A 1 268 ? -3.859 -10.117 24.523 1.00 79.38 268 GLN A C 1
ATOM 2003 O O . GLN A 1 268 ? -3.207 -9.864 23.515 1.00 79.38 268 GLN A O 1
ATOM 2008 N N . ALA A 1 269 ? -4.992 -9.490 24.830 1.00 76.94 269 ALA A N 1
ATOM 2009 C CA . ALA A 1 269 ? -5.557 -8.406 24.035 1.00 76.94 269 ALA A CA 1
ATOM 2010 C C . ALA A 1 269 ? -5.869 -7.192 24.917 1.00 76.94 269 ALA A C 1
ATOM 2012 O O . ALA A 1 269 ? -6.503 -7.323 25.969 1.00 76.94 269 ALA A O 1
ATOM 2013 N N . THR A 1 270 ? -5.414 -6.015 24.495 1.00 79.38 270 THR A N 1
ATOM 2014 C CA . THR A 1 270 ? -5.724 -4.730 25.128 1.00 79.38 270 THR A CA 1
ATOM 2015 C C . THR A 1 270 ? -6.322 -3.799 24.088 1.00 79.38 270 THR A C 1
ATOM 2017 O O . THR A 1 270 ? -5.768 -3.666 23.003 1.00 79.38 270 THR A O 1
ATOM 2020 N N . ALA A 1 271 ? -7.438 -3.161 24.422 1.00 80.31 271 ALA A N 1
ATOM 2021 C CA . ALA A 1 271 ? -8.016 -2.115 23.595 1.00 80.31 271 ALA A CA 1
ATOM 2022 C C . ALA A 1 271 ? -8.348 -0.888 24.449 1.00 80.31 271 ALA A C 1
ATOM 2024 O O . ALA A 1 271 ? -8.996 -1.029 25.490 1.00 80.31 271 ALA A O 1
ATOM 2025 N N . ASP A 1 272 ? -7.932 0.294 24.011 1.00 80.69 272 ASP A N 1
ATOM 2026 C CA . ASP A 1 272 ? -8.253 1.566 24.656 1.00 80.69 272 ASP A CA 1
ATOM 2027 C C . ASP A 1 272 ? -9.083 2.410 23.675 1.00 80.69 272 ASP A C 1
ATOM 2029 O O . ASP A 1 272 ? -8.613 2.797 22.606 1.00 80.69 272 ASP A O 1
ATOM 2033 N N . LEU A 1 273 ? -10.368 2.632 23.977 1.00 83.06 273 LEU A N 1
ATOM 2034 C CA . LEU A 1 273 ? -11.273 3.375 23.094 1.00 83.06 273 LEU A CA 1
ATOM 2035 C C . LEU A 1 273 ? -11.775 4.646 23.775 1.00 83.06 273 LEU A C 1
ATOM 2037 O O . LEU A 1 273 ? -12.451 4.602 24.812 1.00 83.06 273 LEU A O 1
ATOM 2041 N N . HIS A 1 274 ? -11.537 5.782 23.127 1.00 84.50 274 HIS A N 1
ATOM 2042 C CA . HIS A 1 274 ? -11.976 7.094 23.585 1.00 84.50 274 HIS A CA 1
ATOM 2043 C C . HIS A 1 274 ? -13.118 7.625 22.713 1.00 84.50 274 HIS A C 1
ATOM 2045 O O . HIS A 1 274 ? -12.978 7.745 21.504 1.00 84.50 274 HIS A O 1
ATOM 2051 N N . GLU A 1 275 ? -14.256 7.947 23.325 1.00 85.50 275 GLU A N 1
ATOM 2052 C CA . GLU A 1 275 ? -15.458 8.491 22.675 1.00 85.50 275 GLU A CA 1
ATOM 2053 C C . GLU A 1 275 ? -16.052 7.651 21.512 1.00 85.50 275 GLU A C 1
ATOM 2055 O O . GLU A 1 275 ? -16.535 8.214 20.525 1.00 85.50 275 GLU A O 1
ATOM 2060 N N . PRO A 1 276 ? -16.112 6.302 21.590 1.00 84.62 276 PRO A N 1
ATOM 2061 C CA . PRO A 1 276 ? -16.700 5.513 20.516 1.00 84.62 276 PRO A CA 1
ATOM 2062 C C . PRO A 1 276 ? -18.235 5.639 20.484 1.00 84.62 276 PRO A C 1
ATOM 2064 O O . PRO A 1 276 ? -18.930 5.546 21.509 1.00 84.62 276 PRO A O 1
ATOM 2067 N N . SER A 1 277 ? -18.809 5.746 19.283 1.00 84.88 277 SER A N 1
ATOM 2068 C CA . SER A 1 277 ? -20.273 5.722 19.126 1.00 84.88 277 SER A CA 1
ATOM 2069 C C . SER A 1 277 ? -20.849 4.309 19.291 1.00 84.88 277 SER A C 1
ATOM 2071 O O . SER A 1 277 ? -21.853 4.131 19.992 1.00 84.88 277 SER A O 1
ATOM 2073 N N . GLN A 1 278 ? -20.224 3.298 18.679 1.00 84.44 278 GLN A N 1
ATOM 2074 C CA . GLN A 1 278 ? -20.622 1.892 18.799 1.00 84.44 278 GLN A CA 1
ATOM 2075 C C . GLN A 1 278 ? -19.402 0.973 18.874 1.00 84.44 278 GLN A C 1
ATOM 2077 O O . GLN A 1 278 ? -18.503 1.072 18.045 1.00 84.44 278 GLN A O 1
ATOM 2082 N N . VAL A 1 279 ? -19.421 0.045 19.831 1.00 82.50 279 VAL A N 1
ATOM 2083 C CA . VAL A 1 279 ? -18.390 -0.988 20.001 1.00 82.50 279 VAL A CA 1
ATOM 2084 C C . VAL A 1 279 ? -19.043 -2.366 20.004 1.00 82.50 279 VAL A C 1
ATOM 2086 O O . VAL A 1 279 ? -20.008 -2.587 20.746 1.00 82.50 279 VAL A O 1
ATOM 2089 N N . THR A 1 280 ? -18.513 -3.278 19.191 1.00 83.69 280 THR A N 1
ATOM 2090 C CA . THR A 1 280 ? -18.863 -4.704 19.186 1.00 83.69 280 THR A CA 1
ATOM 2091 C C . THR A 1 280 ? -17.597 -5.531 19.359 1.00 83.69 280 THR A C 1
ATOM 2093 O O . THR A 1 280 ? -16.612 -5.280 18.675 1.00 83.69 280 THR A O 1
ATOM 2096 N N . ALA A 1 281 ? -17.623 -6.509 20.256 1.00 81.06 281 ALA A N 1
ATOM 2097 C CA . ALA A 1 281 ? -16.529 -7.458 20.409 1.00 81.06 281 ALA A CA 1
ATOM 2098 C C . ALA A 1 281 ? -17.070 -8.888 20.531 1.00 81.06 281 ALA A C 1
ATOM 2100 O O . ALA A 1 281 ? -18.016 -9.111 21.293 1.00 81.06 281 ALA A O 1
ATOM 2101 N N . ASP A 1 282 ? -16.473 -9.829 19.805 1.00 79.81 282 ASP A N 1
ATOM 2102 C CA . ASP A 1 282 ? -16.638 -11.271 20.011 1.00 79.81 282 ASP A CA 1
ATOM 2103 C C . ASP A 1 282 ? -15.297 -11.855 20.466 1.00 79.81 282 ASP A C 1
ATOM 2105 O O . ASP A 1 282 ? -14.238 -11.474 19.968 1.00 79.81 282 ASP A O 1
ATOM 2109 N N . LEU A 1 283 ? -15.329 -12.685 21.507 1.00 75.81 283 LEU A N 1
ATOM 2110 C CA . LEU A 1 283 ? -14.134 -13.283 22.085 1.00 75.81 283 LEU A CA 1
ATOM 2111 C C . LEU A 1 283 ? -14.355 -14.771 22.313 1.00 75.81 283 LEU A C 1
ATOM 2113 O O . LEU A 1 283 ? -15.200 -15.177 23.121 1.00 75.81 283 LEU A O 1
ATOM 2117 N N . HIS A 1 284 ? -13.501 -15.576 21.694 1.00 79.25 284 HIS A N 1
ATOM 2118 C CA . HIS A 1 284 ? -13.466 -17.019 21.830 1.00 79.25 284 HIS A CA 1
ATOM 2119 C C . HIS A 1 284 ? -12.079 -17.474 22.305 1.00 79.25 284 HIS A C 1
ATOM 2121 O O . HIS A 1 284 ? -11.055 -17.117 21.730 1.00 79.25 284 HIS A O 1
ATOM 2127 N N . ASP A 1 285 ? -12.027 -18.258 23.384 1.00 77.44 285 ASP A N 1
ATOM 2128 C CA . ASP A 1 285 ? -10.793 -18.906 23.870 1.00 77.44 285 ASP A CA 1
ATOM 2129 C C . ASP A 1 285 ? -9.599 -17.981 24.173 1.00 77.44 285 ASP A C 1
ATOM 2131 O O . ASP A 1 285 ? -8.443 -18.401 24.180 1.00 77.44 285 ASP A O 1
ATOM 2135 N N . SER A 1 286 ? -9.880 -16.726 24.524 1.00 73.19 286 SER A N 1
ATOM 2136 C CA . SER A 1 286 ? -8.855 -15.750 24.898 1.00 73.19 286 SER A CA 1
ATOM 2137 C C . SER A 1 286 ? -8.473 -15.834 26.384 1.00 73.19 286 SER A C 1
ATOM 2139 O O . SER A 1 286 ? -9.335 -15.937 27.260 1.00 73.19 286 SER A O 1
ATOM 2141 N N . SER A 1 287 ? -7.172 -15.771 26.697 1.00 75.69 287 SER A N 1
ATOM 2142 C CA . SER A 1 287 ? -6.669 -15.942 28.076 1.00 75.69 287 SER A CA 1
ATOM 2143 C C . SER A 1 287 ? -6.756 -14.675 28.932 1.00 75.69 287 SER A C 1
ATOM 2145 O O . SER A 1 287 ? -7.085 -14.748 30.121 1.00 75.69 287 SER A O 1
ATOM 2147 N N . GLN A 1 288 ? -6.420 -13.512 28.366 1.00 73.31 288 GLN A N 1
ATOM 2148 C CA . GLN A 1 288 ? -6.503 -12.220 29.046 1.00 73.31 288 GLN A CA 1
ATOM 2149 C C . GLN A 1 288 ? -6.949 -11.131 28.076 1.00 73.31 288 GLN A C 1
ATOM 2151 O O . GLN A 1 288 ? -6.225 -10.805 27.140 1.00 73.31 288 GLN A O 1
ATOM 2156 N N . THR A 1 289 ? -8.084 -10.500 28.367 1.00 69.25 289 THR A N 1
ATOM 2157 C CA . THR A 1 289 ? -8.559 -9.351 27.592 1.00 69.25 289 THR A CA 1
ATOM 2158 C C . THR A 1 289 ? -8.867 -8.180 28.509 1.00 69.25 289 THR A C 1
ATOM 2160 O O . THR A 1 289 ? -9.550 -8.336 29.525 1.00 69.25 289 THR A O 1
ATOM 2163 N N . THR A 1 290 ? -8.340 -7.010 28.158 1.00 74.81 290 THR A N 1
ATOM 2164 C CA . THR A 1 290 ? -8.616 -5.736 28.826 1.00 74.81 290 THR A CA 1
ATOM 2165 C C . THR A 1 290 ? -9.173 -4.765 27.797 1.00 74.81 290 THR A C 1
ATOM 2167 O O . THR A 1 290 ? -8.621 -4.638 26.712 1.00 74.81 290 THR A O 1
ATOM 2170 N N . ALA A 1 291 ? -10.268 -4.096 28.137 1.00 75.62 291 ALA A N 1
ATOM 2171 C CA . ALA A 1 291 ? -10.824 -3.030 27.320 1.00 75.62 291 ALA A CA 1
ATOM 2172 C C . ALA A 1 291 ? -11.132 -1.838 28.224 1.00 75.62 291 ALA A C 1
ATOM 2174 O O . ALA A 1 291 ? -11.949 -1.964 29.145 1.00 75.62 291 ALA A O 1
ATOM 2175 N N . ASP A 1 292 ? -10.485 -0.710 27.958 1.00 77.19 292 ASP A N 1
ATOM 2176 C CA . ASP A 1 292 ? -10.779 0.563 28.597 1.00 77.19 292 ASP A CA 1
ATOM 2177 C C . ASP A 1 292 ? -11.642 1.394 27.633 1.00 77.19 292 ASP A C 1
ATOM 2179 O O . ASP A 1 292 ? -11.341 1.567 26.456 1.00 77.19 292 ASP A O 1
ATOM 2183 N N . LEU A 1 293 ? -12.820 1.810 28.113 1.00 77.19 293 LEU A N 1
ATOM 2184 C CA . LEU A 1 293 ? -13.827 2.518 27.320 1.00 77.19 293 LEU A CA 1
ATOM 2185 C C . LEU A 1 293 ? -14.162 3.842 28.001 1.00 77.19 293 LEU A C 1
ATOM 2187 O O . LEU A 1 293 ? -14.761 3.865 29.084 1.00 77.19 293 LEU A O 1
ATOM 2191 N N . HIS A 1 294 ? -13.834 4.945 27.339 1.00 78.00 294 HIS A N 1
ATOM 2192 C CA . HIS A 1 294 ? -14.121 6.295 27.805 1.00 78.00 294 HIS A CA 1
ATOM 2193 C C . HIS A 1 294 ? -15.250 6.921 26.982 1.00 78.00 294 HIS A C 1
ATOM 2195 O O . HIS A 1 294 ? -15.182 6.964 25.763 1.00 78.00 294 HIS A O 1
ATOM 2201 N N . ASP A 1 295 ? -16.306 7.390 27.656 1.00 76.25 295 ASP A N 1
ATOM 2202 C CA . ASP A 1 295 ? -17.416 8.148 27.056 1.00 76.25 295 ASP A CA 1
ATOM 2203 C C . ASP A 1 295 ? -18.087 7.486 25.830 1.00 76.25 295 ASP A C 1
ATOM 2205 O O . ASP A 1 295 ? -18.391 8.122 24.823 1.00 76.25 295 ASP A O 1
ATOM 2209 N N . SER A 1 296 ? -18.395 6.189 25.945 1.00 74.25 296 SER A N 1
ATOM 2210 C CA . SER A 1 296 ? -19.073 5.425 24.893 1.00 74.25 296 SER A CA 1
ATOM 2211 C C . SER A 1 296 ? -20.602 5.563 24.904 1.00 74.25 296 SER A C 1
ATOM 2213 O O . SER A 1 296 ? -21.248 5.662 25.955 1.00 74.25 296 SER A O 1
ATOM 2215 N N . SER A 1 297 ? -21.213 5.517 23.713 1.00 78.12 297 SER A N 1
ATOM 2216 C CA . SER A 1 297 ? -22.680 5.549 23.573 1.00 78.12 297 SER A CA 1
ATOM 2217 C C . SER A 1 297 ? -23.329 4.160 23.610 1.00 78.12 297 SER A C 1
ATOM 2219 O O . SER A 1 297 ? -24.387 3.995 24.229 1.00 78.12 297 SER A O 1
ATOM 2221 N N . GLN A 1 298 ? -22.741 3.160 22.940 1.00 77.50 298 GLN A N 1
ATOM 2222 C CA . GLN A 1 298 ? -23.256 1.786 22.871 1.00 77.50 298 GLN A CA 1
ATOM 2223 C C . GLN A 1 298 ? -22.121 0.756 22.840 1.00 77.50 298 GLN A C 1
ATOM 2225 O O . GLN A 1 298 ? -21.179 0.897 22.067 1.00 77.50 298 GLN A O 1
ATOM 2230 N N . VAL A 1 299 ? -22.253 -0.302 23.646 1.00 78.69 299 VAL A N 1
ATOM 2231 C CA . VAL A 1 299 ? -21.271 -1.392 23.758 1.00 78.69 299 VAL A CA 1
ATOM 2232 C C . VAL A 1 299 ? -22.000 -2.734 23.762 1.00 78.69 299 VAL A C 1
ATOM 2234 O O . VAL A 1 299 ? -22.939 -2.920 24.543 1.00 78.69 299 VAL A O 1
ATOM 2237 N N . THR A 1 300 ? -21.556 -3.658 22.910 1.00 80.19 300 THR A N 1
ATOM 2238 C CA . THR A 1 300 ? -21.980 -5.066 22.882 1.00 80.19 300 THR A CA 1
ATOM 2239 C C . THR A 1 300 ? -20.738 -5.948 22.943 1.00 80.19 300 THR A C 1
ATOM 2241 O O . THR A 1 300 ? -19.780 -5.694 22.223 1.00 80.19 300 THR A O 1
ATOM 2244 N N . ALA A 1 301 ? -20.746 -6.963 23.804 1.00 77.31 301 ALA A N 1
ATOM 2245 C CA . ALA A 1 301 ? -19.656 -7.924 23.909 1.00 77.31 301 ALA A CA 1
ATOM 2246 C C . ALA A 1 301 ? -20.230 -9.327 24.118 1.00 77.31 301 ALA A C 1
ATOM 2248 O O . ALA A 1 301 ? -21.022 -9.521 25.050 1.00 77.31 301 ALA A O 1
ATOM 2249 N N . ASP A 1 302 ? -19.822 -10.268 23.273 1.00 75.75 302 ASP A N 1
ATOM 2250 C CA . ASP A 1 302 ? -20.098 -11.693 23.416 1.00 75.75 302 ASP A CA 1
ATOM 2251 C C . ASP A 1 302 ? -18.801 -12.408 23.827 1.00 75.75 302 ASP A C 1
ATOM 2253 O O . ASP A 1 302 ? -17.728 -12.148 23.296 1.00 75.75 302 ASP A O 1
ATOM 2257 N N . LEU A 1 303 ? -18.890 -13.243 24.868 1.00 69.38 303 LEU A N 1
ATOM 2258 C CA . LEU A 1 303 ? -17.747 -13.944 25.459 1.00 69.38 303 LEU A CA 1
ATOM 2259 C C . LEU A 1 303 ? -18.033 -15.444 25.483 1.00 69.38 303 LEU A C 1
ATOM 2261 O O . LEU A 1 303 ? -18.982 -15.889 26.144 1.00 69.38 303 LEU A O 1
ATOM 2265 N N . HIS A 1 304 ? -17.190 -16.226 24.816 1.00 69.12 304 HIS A N 1
ATOM 2266 C CA . HIS A 1 304 ? -17.253 -17.678 24.798 1.00 69.12 304 HIS A CA 1
ATOM 2267 C C . HIS A 1 304 ? -15.922 -18.279 25.278 1.00 69.12 304 HIS A C 1
ATOM 2269 O O . HIS A 1 304 ? -15.005 -18.547 24.511 1.00 69.12 304 HIS A O 1
ATOM 2275 N N . GLU A 1 305 ? -15.815 -18.505 26.589 1.00 58.53 305 GLU A N 1
ATOM 2276 C CA . GLU A 1 305 ? -14.673 -19.204 27.189 1.00 58.53 305 GLU A CA 1
ATOM 2277 C C . GLU A 1 305 ? -14.8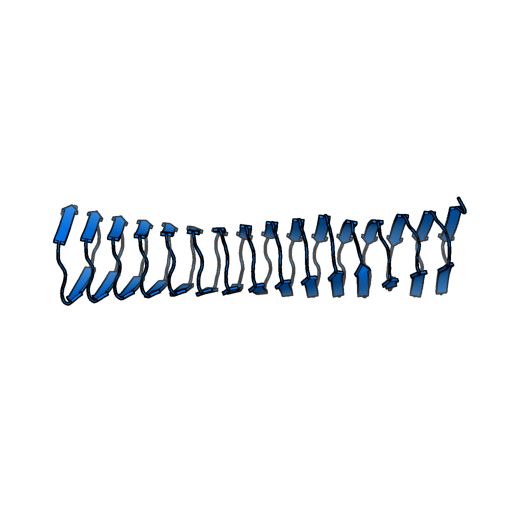52 -20.728 27.052 1.00 58.53 305 GLU A C 1
ATOM 2279 O O . GLU A 1 305 ? -15.785 -21.301 27.636 1.00 58.53 305 GLU A O 1
ATOM 2284 N N . SER A 1 306 ? -13.945 -21.437 26.368 1.00 50.69 306 SER A N 1
ATOM 2285 C CA . SER A 1 306 ? -13.849 -22.885 26.550 1.00 50.69 306 SER A CA 1
ATOM 2286 C C . SER A 1 306 ? -13.211 -23.178 27.909 1.00 50.69 306 SER A C 1
ATOM 2288 O O . SER A 1 306 ? -12.011 -23.079 28.157 1.00 50.69 306 SER A O 1
ATOM 2290 N N . SER A 1 307 ? -14.066 -23.545 28.858 1.00 40.97 307 SER A N 1
ATOM 2291 C CA . SER A 1 307 ? -13.652 -23.987 30.183 1.00 40.97 307 SER A CA 1
ATOM 2292 C C . SER A 1 307 ? -12.772 -25.242 30.085 1.00 40.97 307 SER A C 1
ATOM 2294 O O . SER A 1 307 ? -13.300 -26.356 30.009 1.00 40.97 307 SER A O 1
ATOM 2296 N N . HIS A 1 308 ? -11.449 -25.088 30.134 1.00 37.25 308 HIS A N 1
ATOM 2297 C CA . HIS A 1 308 ? -10.518 -26.207 30.266 1.00 37.25 308 HIS A CA 1
ATOM 2298 C C . HIS A 1 308 ? -9.857 -26.203 31.654 1.00 37.25 308 HIS A C 1
ATOM 2300 O O . HIS A 1 308 ? -9.106 -25.308 32.031 1.00 37.25 308 HIS A O 1
ATOM 2306 N N . SER A 1 309 ? -10.262 -27.218 32.429 1.00 31.27 309 SER A N 1
ATOM 2307 C CA . SER A 1 309 ? -9.869 -27.560 33.806 1.00 31.27 309 SER A CA 1
ATOM 2308 C C . SER A 1 309 ? -8.421 -28.019 33.955 1.00 31.27 309 SER A C 1
ATOM 2310 O O . SER A 1 309 ? -7.874 -28.597 32.995 1.00 31.27 309 SER A O 1
#

Foldseek 3Di:
DAEEEAADEQACEAEAEAPPGCEYEYEEPDHCEYEYHYPDHAEYEYEYEDAYEYEAAAYQYYEYEYEAYAEYEYEYEAYEEYEYEAHQEYEYEYENYAEEEYEYAQYAEYEYEEENYAEYEYEEENYAEYEYEYYNYAEYEYEYEQHAEYEYEEECYAYEEYEYEAYAYEYEYENYAEYEYEYEQYAHYEYEYENYAYYEYEYEQYAEYEYEYEAYQEYEYEYELYEEYEYEYEAYQEYEYEEYNYAEYEYEYEAYQEYEYEEECYAEYEYEYAQYAEYEYEYEQYNYYYYHYHNYNYYYYHYHHPDDD

Secondary structure (DSSP, 8-state):
--EEEEEEES-SSEEEEEES-SEEEEEEES-SSEEEEEES-S-EEEEEESSB--EEEEEEEEEEEEES-S-EEEEEEEEEEEEEES-S-EEEEEEEEEEEEEEEES-SEEEEEEES-SEEEEEEES-SEEEEEEES-SEEEEEEES-S-EEEEEES-SEEEEEEES-EEEEEEES-SEEEEEEES-SEEEEEEES-SEEEEEEES-S-EEEEEES-SEEEEEEES-SEEEEEEES-SEEEEEEES-SEEEEEEES-SEEEEEEES-SEEEEEEES-SEEEEEEES-SEEEEEEES-SEEEEEEE-----

Organism: Cirrhinus mrigala (NCBI:txid683832)